Protein AF-A0A951JK56-F1 (afdb_monomer_lite)

Sequence (191 aa):
MIRKFLEDPQGWAQEALLRAQSERRRIHGIDVWLINDRQFATSDELFDRVAAALQLVTEYAPWRLNAMRRDFSRIFMQRQDGVRALFDQMRNCSLDTYFVATFAAEQVASSIVHEAVHARLRRGGRTVPRDLIAWEERLCRKAELAFGLRLPNGAAVVQRARASLTLSDRDVAPLAGDIELRVRRPRGPVG

Secondary structure (DSSP, 8-state):
-HHHHTT-HHHHHHHHHHHHH-EEEEETTEEEEE----SSS-HHHHHHHHHHHHHHHHHH-HHHHHHHHHH-SEEEEE--SS-SEEE-TT-EEEEEHHHHHHS-HHHHHHHHHHHHHHHHHTTTTPPPPGGGHHHHHHHHHHHHHHHHTTSTTTHHHHHHHHHHHTS-HHHHS--HHHHHHH---PPPPP-

pLDDT: mean 85.92, std 19.29, range [27.61, 98.75]

Radius of gyration: 17.09 Å; chains: 1; bounding box: 36×51×50 Å

Structure (mmCIF, N/CA/C/O backbone):
data_AF-A0A951JK56-F1
#
_entry.id   AF-A0A951JK56-F1
#
loop_
_atom_site.group_PDB
_atom_site.id
_atom_site.type_symbol
_atom_site.label_atom_id
_atom_site.label_alt_id
_atom_site.label_comp_id
_atom_site.label_asym_id
_atom_site.label_entity_id
_atom_site.label_seq_id
_atom_site.pdbx_PDB_ins_code
_atom_site.Cartn_x
_atom_site.Cartn_y
_atom_site.Cartn_z
_atom_site.occupancy
_atom_site.B_iso_or_equiv
_atom_site.auth_seq_id
_atom_site.auth_comp_id
_atom_site.auth_asym_id
_atom_site.auth_atom_id
_atom_site.pdbx_PDB_model_num
ATOM 1 N N . MET A 1 1 ? 8.516 -3.469 28.415 1.00 47.38 1 MET A N 1
ATOM 2 C CA . MET A 1 1 ? 8.347 -2.023 28.141 1.00 47.38 1 MET A CA 1
ATOM 3 C C . MET A 1 1 ? 9.664 -1.271 28.338 1.00 47.38 1 MET A C 1
ATOM 5 O O . MET A 1 1 ? 10.129 -0.675 27.384 1.00 47.38 1 MET A O 1
ATOM 9 N N . ILE A 1 2 ? 10.330 -1.424 29.491 1.00 41.78 2 ILE A N 1
ATOM 10 C CA . ILE A 1 2 ? 11.614 -0.767 29.826 1.00 41.78 2 ILE A CA 1
ATOM 11 C C . ILE A 1 2 ? 12.780 -1.166 28.893 1.00 41.78 2 ILE A C 1
ATOM 13 O O . ILE A 1 2 ? 13.573 -0.320 28.508 1.00 41.78 2 ILE A O 1
ATOM 17 N N . ARG A 1 3 ? 12.853 -2.429 28.445 1.00 34.19 3 ARG A N 1
ATOM 18 C CA . ARG A 1 3 ? 13.978 -2.928 27.623 1.00 34.19 3 ARG A CA 1
ATOM 19 C C . ARG A 1 3 ? 14.086 -2.294 26.222 1.00 34.19 3 ARG A C 1
ATOM 21 O O . ARG A 1 3 ? 15.190 -2.038 25.781 1.00 34.19 3 ARG A O 1
ATOM 28 N N . LYS A 1 4 ? 12.956 -1.971 25.568 1.00 41.69 4 LYS A N 1
ATOM 29 C CA . LYS A 1 4 ? 12.932 -1.303 24.245 1.00 41.69 4 LYS A CA 1
ATOM 30 C C . LYS A 1 4 ? 13.260 0.194 24.318 1.00 41.69 4 LYS A C 1
ATOM 32 O O . LYS A 1 4 ? 13.788 0.740 23.361 1.00 41.69 4 LYS A O 1
ATOM 37 N N . PHE A 1 5 ? 12.948 0.846 25.441 1.00 38.34 5 PHE A N 1
ATOM 38 C CA . PHE A 1 5 ? 13.243 2.267 25.660 1.00 38.34 5 PHE A CA 1
ATOM 39 C C . PHE A 1 5 ? 14.753 2.534 25.763 1.00 38.34 5 PHE A C 1
ATOM 41 O O . PHE A 1 5 ? 15.217 3.602 25.391 1.00 38.34 5 PHE A O 1
ATOM 48 N N . LEU A 1 6 ? 15.519 1.547 26.238 1.00 42.53 6 LEU A N 1
ATOM 49 C CA . LEU A 1 6 ? 16.974 1.641 26.378 1.00 42.53 6 LEU A CA 1
ATOM 50 C C . LEU A 1 6 ? 17.732 1.427 25.055 1.0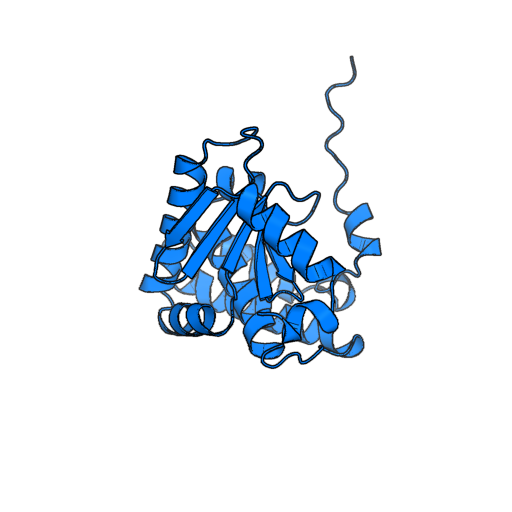0 42.53 6 LEU A C 1
ATOM 52 O O . LEU A 1 6 ? 18.910 1.755 24.986 1.00 42.53 6 LEU A O 1
ATOM 56 N N . GLU A 1 7 ? 17.075 0.883 24.026 1.00 50.59 7 GLU A N 1
ATOM 57 C CA . GLU A 1 7 ? 17.704 0.506 22.750 1.00 50.59 7 GLU A CA 1
ATOM 58 C C . GLU A 1 7 ? 17.497 1.564 21.644 1.00 50.59 7 GLU A C 1
ATOM 60 O O . GLU A 1 7 ? 18.378 1.726 20.805 1.00 50.59 7 GLU A O 1
ATOM 65 N N . ASP A 1 8 ? 16.381 2.312 21.660 1.00 52.09 8 ASP A N 1
ATOM 66 C CA . ASP A 1 8 ? 16.129 3.475 20.783 1.00 52.09 8 ASP A CA 1
ATOM 67 C C . ASP A 1 8 ? 15.077 4.434 21.403 1.00 52.09 8 ASP A C 1
ATOM 69 O O . ASP A 1 8 ? 13.867 4.286 21.181 1.00 52.09 8 ASP A O 1
ATOM 73 N N . PRO A 1 9 ? 15.508 5.428 22.202 1.00 58.97 9 PRO A N 1
ATOM 74 C CA . PRO A 1 9 ? 14.607 6.379 22.856 1.00 58.97 9 PRO A CA 1
ATOM 75 C C . PRO A 1 9 ? 13.857 7.293 21.873 1.00 58.97 9 PRO A C 1
ATOM 77 O O . PRO A 1 9 ? 12.735 7.718 22.160 1.00 58.97 9 PRO A O 1
ATOM 80 N N . GLN A 1 10 ? 14.461 7.602 20.717 1.00 61.94 10 GLN A N 1
ATOM 81 C CA . GLN A 1 10 ? 13.899 8.534 19.734 1.00 61.94 10 GLN A CA 1
ATOM 82 C C . GLN A 1 10 ? 12.765 7.881 18.939 1.00 61.94 10 GLN A C 1
ATOM 84 O O . GLN A 1 10 ? 11.687 8.470 18.820 1.00 61.94 10 GLN A O 1
ATOM 89 N N . GLY A 1 11 ? 12.950 6.636 18.492 1.00 63.28 11 GLY A N 1
ATOM 90 C CA . GLY A 1 11 ? 11.898 5.872 17.820 1.00 63.28 11 GLY A CA 1
ATOM 91 C C . GLY A 1 11 ? 10.671 5.637 18.710 1.00 63.28 11 GLY A C 1
ATOM 92 O O . GLY A 1 11 ? 9.533 5.673 18.237 1.00 63.28 11 GLY A O 1
ATOM 93 N N . TRP A 1 12 ? 10.871 5.467 20.022 1.00 64.06 12 TRP A N 1
ATOM 94 C CA . TRP A 1 12 ? 9.772 5.259 20.971 1.00 64.06 12 TRP A CA 1
ATOM 95 C C . TRP A 1 12 ? 8.925 6.519 21.195 1.00 64.06 12 TRP A C 1
ATOM 97 O O . TRP A 1 12 ? 7.695 6.442 21.217 1.00 64.06 12 TRP A O 1
ATOM 107 N N . ALA A 1 13 ? 9.570 7.681 21.332 1.00 72.88 13 ALA A N 1
ATOM 108 C CA . ALA A 1 13 ? 8.878 8.962 21.463 1.00 72.88 13 ALA A CA 1
ATOM 109 C C . ALA A 1 13 ? 8.098 9.316 20.187 1.00 72.88 13 ALA A C 1
ATOM 111 O O . ALA A 1 13 ? 6.947 9.747 20.269 1.00 72.88 13 ALA A O 1
ATOM 112 N N . GLN A 1 14 ? 8.690 9.070 19.013 1.00 74.00 14 GLN A N 1
ATOM 113 C CA . GLN A 1 14 ? 8.037 9.296 17.724 1.00 74.00 14 GLN A CA 1
ATOM 114 C C . GLN A 1 14 ? 6.799 8.408 17.549 1.00 74.00 14 GLN A C 1
ATOM 116 O O . GLN A 1 14 ? 5.728 8.900 17.204 1.00 74.00 14 GLN A O 1
ATOM 121 N N . GLU A 1 15 ? 6.903 7.117 17.854 1.00 77.50 15 GLU A N 1
ATOM 122 C CA . GLU A 1 15 ? 5.782 6.177 17.785 1.00 77.50 15 GLU A CA 1
ATOM 123 C C . GLU A 1 15 ? 4.645 6.546 18.758 1.00 77.50 15 GLU A C 1
ATOM 125 O O . GLU A 1 15 ? 3.465 6.477 18.403 1.00 77.50 15 GLU A O 1
ATOM 130 N N . ALA A 1 16 ? 4.979 6.970 19.983 1.00 81.44 16 ALA A N 1
ATOM 131 C CA . ALA A 1 16 ? 3.994 7.430 20.960 1.00 81.44 16 ALA A CA 1
ATOM 132 C C . ALA A 1 16 ? 3.269 8.701 20.490 1.00 81.44 16 ALA A C 1
ATOM 134 O O . ALA A 1 16 ? 2.048 8.796 20.630 1.00 81.44 16 ALA A O 1
ATOM 135 N N . LEU A 1 17 ? 4.004 9.641 19.890 1.00 82.44 17 LEU A N 1
ATOM 136 C CA . LEU A 1 17 ? 3.449 10.869 19.328 1.00 82.44 17 LEU A CA 1
ATOM 137 C C . LEU A 1 17 ? 2.513 10.574 18.151 1.00 82.44 17 LEU A C 1
ATOM 139 O O . LEU A 1 17 ? 1.368 11.024 18.157 1.00 82.44 17 LEU A O 1
ATOM 143 N N . LEU A 1 18 ? 2.964 9.762 17.188 1.00 83.62 18 LEU A N 1
ATOM 144 C CA . LEU A 1 18 ? 2.141 9.329 16.056 1.00 83.62 18 LEU A CA 1
ATOM 145 C C . LEU A 1 18 ? 0.863 8.655 16.547 1.00 83.62 18 LEU A C 1
ATOM 147 O O . LEU A 1 18 ? -0.230 8.962 16.075 1.00 83.62 18 LEU A O 1
ATOM 151 N N . ARG A 1 19 ? 0.973 7.777 17.549 1.00 85.25 19 ARG A N 1
ATOM 152 C CA . ARG A 1 19 ? -0.184 7.103 18.140 1.00 85.25 19 ARG A CA 1
ATOM 153 C C . ARG A 1 19 ? -1.169 8.069 18.791 1.00 85.25 19 ARG A C 1
ATOM 155 O O . ARG A 1 19 ? -2.372 7.836 18.688 1.00 85.25 19 ARG A O 1
ATOM 162 N N . ALA A 1 20 ? -0.677 9.092 19.485 1.00 87.69 20 ALA A N 1
ATOM 163 C CA . ALA A 1 20 ? -1.512 10.083 20.157 1.00 87.69 20 ALA A CA 1
ATOM 164 C C . ALA A 1 20 ? -2.262 10.980 19.162 1.00 87.69 20 ALA A C 1
ATOM 166 O O . ALA A 1 20 ? -3.402 11.351 19.421 1.00 87.69 20 ALA A O 1
ATOM 167 N N . GLN A 1 21 ? -1.642 11.290 18.022 1.00 90.19 21 GLN A N 1
ATOM 168 C CA . GLN A 1 21 ? -2.224 12.141 16.980 1.00 90.19 21 GLN A CA 1
ATOM 169 C C . GLN A 1 21 ? -3.108 11.380 15.985 1.00 90.19 21 GLN A C 1
ATOM 171 O O . GLN A 1 21 ? -3.859 12.002 15.239 1.00 90.19 21 GLN A O 1
ATOM 176 N N . SER A 1 22 ? -3.016 10.049 15.954 1.00 94.25 22 SER A N 1
ATOM 177 C CA . SER A 1 22 ? -3.719 9.245 14.957 1.00 94.25 22 SER A CA 1
ATOM 178 C C . SER A 1 22 ? -5.122 8.838 15.399 1.00 94.25 22 SER A C 1
ATOM 180 O O . SER A 1 22 ? -5.308 8.201 16.445 1.00 94.25 22 SER A O 1
ATOM 182 N N . GLU A 1 23 ? -6.088 9.051 14.510 1.00 97.31 23 GLU A N 1
ATOM 183 C CA . GLU A 1 23 ? -7.315 8.261 14.485 1.00 97.31 23 GLU A CA 1
ATOM 184 C C . GLU A 1 23 ? -6.979 6.829 14.050 1.00 97.31 23 GLU A C 1
ATOM 186 O O . GLU A 1 23 ? -6.112 6.605 13.203 1.00 97.31 23 GLU A O 1
ATOM 191 N N . ARG A 1 24 ? -7.612 5.824 14.663 1.00 97.06 24 ARG A N 1
ATOM 192 C CA . ARG A 1 24 ? -7.213 4.419 14.494 1.00 97.06 24 ARG A CA 1
ATOM 193 C C . ARG A 1 24 ? -8.424 3.516 14.333 1.00 97.06 24 ARG A C 1
ATOM 195 O O . ARG A 1 24 ? -9.350 3.572 15.137 1.00 97.06 24 ARG A O 1
ATOM 202 N N . ARG A 1 25 ? -8.377 2.634 13.335 1.00 98.19 25 ARG A N 1
ATOM 203 C CA . ARG A 1 25 ? -9.366 1.573 13.105 1.00 98.19 25 ARG A CA 1
ATOM 204 C C . ARG A 1 25 ? -8.678 0.254 12.822 1.00 98.19 25 ARG A C 1
ATOM 206 O O . ARG A 1 25 ? -7.533 0.219 12.383 1.00 98.19 25 ARG A O 1
ATOM 213 N N . ARG A 1 26 ? -9.410 -0.838 13.025 1.00 98.25 26 ARG A N 1
ATOM 214 C CA . ARG A 1 26 ? -9.000 -2.156 12.551 1.00 98.25 26 ARG A CA 1
ATOM 215 C C . ARG A 1 26 ? -9.889 -2.566 11.390 1.00 98.25 26 ARG A C 1
ATOM 217 O O . ARG A 1 26 ? -11.087 -2.748 11.571 1.00 98.25 26 ARG A O 1
ATOM 224 N N . ILE A 1 27 ? -9.298 -2.709 10.208 1.00 98.44 27 ILE A N 1
ATOM 225 C CA . ILE A 1 27 ? -10.014 -2.960 8.954 1.00 98.44 27 ILE A CA 1
ATOM 226 C C . ILE A 1 27 ? -9.468 -4.247 8.335 1.00 98.44 27 ILE A C 1
ATOM 228 O O . ILE A 1 27 ? -8.259 -4.411 8.181 1.00 98.44 27 ILE A O 1
ATOM 232 N N . HIS A 1 28 ? -10.348 -5.209 8.041 1.00 97.12 28 HIS A N 1
ATOM 233 C CA . HIS A 1 28 ? -9.972 -6.547 7.553 1.00 97.12 28 HIS A CA 1
ATOM 234 C C . HIS A 1 28 ? -8.845 -7.222 8.371 1.00 97.12 28 HIS A C 1
ATOM 236 O O . HIS A 1 28 ? -8.066 -8.021 7.848 1.00 97.12 28 HIS A O 1
ATOM 242 N N . GLY A 1 29 ? -8.761 -6.933 9.675 1.00 96.94 29 GLY A N 1
ATOM 243 C CA . GLY A 1 29 ? -7.756 -7.481 10.591 1.00 96.94 29 GLY A CA 1
ATOM 244 C C . GLY A 1 29 ? -6.406 -6.753 10.612 1.00 96.94 29 GLY A C 1
ATOM 245 O O . GLY A 1 29 ? -5.555 -7.152 11.408 1.00 96.94 29 GLY A O 1
ATOM 246 N N . ILE A 1 30 ? -6.230 -5.698 9.811 1.00 98.00 30 ILE A N 1
ATOM 247 C CA . ILE A 1 30 ? -5.040 -4.838 9.753 1.00 98.00 30 ILE A CA 1
ATOM 248 C C . ILE A 1 30 ? -5.316 -3.553 10.542 1.00 98.00 30 ILE A C 1
ATOM 250 O O . ILE A 1 30 ? -6.402 -2.980 10.433 1.00 98.00 30 ILE A O 1
ATOM 254 N N . ASP A 1 31 ? -4.351 -3.103 11.342 1.00 98.06 31 ASP A N 1
ATOM 255 C CA . ASP A 1 31 ? -4.434 -1.798 11.998 1.00 98.06 31 ASP A CA 1
ATOM 256 C C . ASP A 1 31 ? -4.240 -0.689 10.956 1.00 98.06 31 ASP A C 1
ATOM 258 O O . ASP A 1 31 ? -3.283 -0.717 10.184 1.00 98.06 31 ASP A O 1
ATOM 262 N N . VAL A 1 32 ? -5.149 0.283 10.930 1.00 98.38 32 VAL A N 1
ATOM 263 C CA . VAL A 1 32 ? -5.127 1.433 10.022 1.00 98.38 32 VAL A CA 1
ATOM 264 C C . VAL A 1 32 ? -5.122 2.700 10.862 1.00 98.38 32 VAL A C 1
ATOM 266 O O . VAL A 1 32 ? -6.012 2.919 11.685 1.00 98.38 32 VAL A O 1
ATOM 269 N N . TRP A 1 33 ? -4.076 3.498 10.703 1.00 98.00 33 TRP A N 1
ATOM 270 C CA . TRP A 1 33 ? -3.839 4.726 11.455 1.00 98.00 33 TRP A CA 1
ATOM 271 C C . TRP A 1 33 ? -3.919 5.910 10.496 1.00 98.00 33 TRP A C 1
ATOM 273 O O . TRP A 1 33 ? -3.488 5.790 9.352 1.00 98.00 33 TRP A O 1
ATOM 283 N N . LEU A 1 34 ? -4.461 7.033 10.952 1.00 97.81 34 LEU A N 1
ATOM 284 C CA . LEU A 1 34 ? -4.686 8.222 10.141 1.00 97.81 34 LEU A CA 1
ATOM 285 C C . LEU A 1 34 ? -4.319 9.486 10.917 1.00 97.81 34 LEU A C 1
ATOM 287 O O . LEU A 1 34 ? -4.894 9.742 11.973 1.00 97.81 34 LEU A O 1
ATOM 291 N N . ILE A 1 35 ? -3.445 10.305 10.337 1.00 95.94 35 ILE A N 1
ATOM 292 C CA . ILE A 1 35 ? -3.306 11.724 10.674 1.00 95.94 35 ILE A CA 1
ATOM 293 C C . ILE A 1 35 ? -3.925 12.511 9.520 1.00 95.94 35 ILE A C 1
ATOM 295 O O . ILE A 1 35 ? -3.394 12.515 8.408 1.00 95.94 35 ILE A O 1
ATOM 299 N N . ASN A 1 36 ? -5.076 13.136 9.769 1.00 93.25 36 ASN A N 1
ATOM 300 C CA . ASN A 1 36 ? -5.841 13.827 8.736 1.00 93.25 36 ASN A CA 1
ATOM 301 C C . ASN A 1 36 ? -5.764 15.348 8.910 1.00 93.25 36 ASN A C 1
ATOM 303 O O . ASN A 1 36 ? -6.253 15.883 9.903 1.00 93.25 36 ASN A O 1
ATOM 307 N N . ASP A 1 37 ? -5.218 16.043 7.913 1.00 89.88 37 ASP A N 1
ATOM 308 C CA . ASP A 1 37 ? -5.277 17.507 7.800 1.00 89.88 37 ASP A CA 1
ATOM 309 C C . ASP A 1 37 ? -6.606 18.010 7.199 1.00 89.88 37 ASP A C 1
ATOM 311 O O . ASP A 1 37 ? -6.830 19.216 7.105 1.00 89.88 37 ASP A O 1
ATOM 315 N N . ARG A 1 38 ? -7.495 17.078 6.820 1.00 87.62 38 ARG A N 1
ATOM 316 C CA . ARG A 1 38 ? -8.839 17.286 6.258 1.00 87.62 38 ARG A CA 1
ATOM 317 C C . ARG A 1 38 ? -8.856 18.100 4.965 1.00 87.62 38 ARG A C 1
ATOM 319 O O . ARG A 1 38 ? -9.888 18.662 4.612 1.00 87.62 38 ARG A O 1
ATOM 326 N N . GLN A 1 39 ? -7.745 18.132 4.230 1.00 89.44 39 GLN A N 1
ATOM 327 C CA . GLN A 1 39 ? -7.668 18.882 2.974 1.00 89.44 39 GLN A CA 1
ATOM 328 C C . GLN A 1 39 ? -8.470 18.238 1.837 1.00 89.44 39 GLN A C 1
ATOM 330 O O . GLN A 1 39 ? -8.980 18.948 0.975 1.00 89.44 39 GLN A O 1
ATOM 335 N N . PHE A 1 40 ? -8.571 16.904 1.815 1.00 91.81 40 PHE A N 1
ATOM 336 C CA . PHE A 1 40 ? -9.109 16.168 0.660 1.00 91.81 40 PHE A CA 1
ATOM 337 C C . PHE A 1 40 ? -10.360 15.343 0.956 1.00 91.81 40 PHE A C 1
ATOM 339 O O . PHE A 1 40 ? -11.144 15.097 0.045 1.00 91.81 40 PHE A O 1
ATOM 346 N N . ALA A 1 41 ? -10.521 14.882 2.196 1.00 95.19 41 ALA A N 1
ATOM 347 C CA . ALA A 1 41 ? -11.643 14.062 2.635 1.00 95.19 41 ALA A CA 1
ATOM 348 C C . ALA A 1 41 ? -11.718 14.041 4.169 1.00 95.19 41 ALA A C 1
ATOM 350 O O . ALA A 1 41 ? -10.725 14.273 4.874 1.00 95.19 41 ALA A O 1
ATOM 351 N N . THR A 1 42 ? -12.895 13.724 4.693 1.00 97.69 42 THR A N 1
ATOM 352 C CA . THR A 1 42 ? -13.094 13.424 6.112 1.00 97.69 42 THR A CA 1
ATOM 353 C C . THR A 1 42 ? -12.389 12.122 6.505 1.00 97.69 42 THR A C 1
ATOM 355 O O . THR A 1 42 ? -12.018 11.300 5.664 1.00 97.69 42 THR A O 1
ATOM 358 N N . SER A 1 43 ? -12.181 11.919 7.808 1.00 97.75 43 SER A N 1
ATOM 359 C CA . SER A 1 43 ? -11.541 10.697 8.307 1.00 97.75 43 SER A CA 1
ATOM 360 C C . SER A 1 43 ? -12.366 9.448 7.989 1.00 97.75 43 SER A C 1
ATOM 362 O O . SER A 1 43 ? -11.793 8.434 7.594 1.00 97.75 43 SER A O 1
ATOM 364 N N . ASP A 1 44 ? -13.696 9.537 8.088 1.00 98.25 44 ASP A N 1
ATOM 365 C CA . ASP A 1 44 ? -14.617 8.451 7.735 1.00 98.25 44 ASP A CA 1
ATOM 366 C C . ASP A 1 44 ? -14.468 8.045 6.269 1.00 98.25 44 ASP A C 1
ATOM 368 O O . ASP A 1 44 ? -14.201 6.879 5.986 1.00 98.25 44 ASP A O 1
ATOM 372 N N . GLU A 1 45 ? -14.509 9.011 5.350 1.00 98.25 45 GLU A N 1
ATOM 373 C CA . GLU A 1 45 ? -14.341 8.752 3.918 1.00 98.25 45 GLU A CA 1
ATOM 374 C C . GLU A 1 45 ? -12.990 8.092 3.605 1.00 98.25 45 GLU A C 1
ATOM 376 O O . GLU A 1 45 ? -12.927 7.154 2.811 1.00 98.25 45 GLU A O 1
ATOM 381 N N . LEU A 1 46 ? -11.893 8.529 4.235 1.00 98.50 46 LEU A N 1
ATOM 382 C CA . LEU A 1 46 ? -10.577 7.909 4.034 1.00 98.50 46 LEU A CA 1
ATOM 383 C C . LEU A 1 46 ? -10.537 6.461 4.539 1.00 98.50 46 LEU A C 1
ATOM 385 O O . LEU A 1 46 ? -10.007 5.581 3.852 1.00 98.50 46 LEU A O 1
ATOM 389 N N . PHE A 1 47 ? -11.109 6.195 5.716 1.00 98.69 47 PHE A N 1
ATOM 390 C CA . PHE A 1 47 ? -11.202 4.835 6.242 1.00 98.69 47 PHE A CA 1
ATOM 391 C C . PHE A 1 47 ? -12.072 3.938 5.361 1.00 98.69 47 PHE A C 1
ATOM 393 O O . PHE A 1 47 ? -11.668 2.807 5.085 1.00 98.69 47 PHE A O 1
ATOM 400 N N . ASP A 1 48 ? -13.206 4.438 4.876 1.00 98.69 48 ASP A N 1
ATOM 401 C CA . ASP A 1 48 ? -14.116 3.692 4.004 1.00 98.69 48 ASP A CA 1
ATOM 402 C C . ASP A 1 48 ? -13.460 3.363 2.661 1.00 98.69 48 ASP A C 1
ATOM 404 O O . ASP A 1 48 ? -13.593 2.250 2.149 1.00 98.69 48 ASP A O 1
ATOM 408 N N . ARG A 1 49 ? -12.655 4.279 2.114 1.00 98.62 49 ARG A N 1
ATOM 409 C CA . ARG A 1 49 ? -11.891 4.028 0.884 1.00 98.62 49 ARG A CA 1
ATOM 410 C C . ARG A 1 49 ? -10.803 2.975 1.070 1.00 98.62 49 ARG A C 1
ATOM 412 O O . ARG A 1 49 ? -10.636 2.117 0.201 1.00 98.62 49 ARG A O 1
ATOM 419 N N . VAL A 1 50 ? -10.090 2.979 2.199 1.00 98.62 50 VAL A N 1
ATOM 420 C CA . VAL A 1 50 ? -9.145 1.892 2.519 1.00 98.62 50 VAL A CA 1
ATOM 421 C C . VAL A 1 50 ? -9.876 0.576 2.769 1.00 98.62 50 VAL A C 1
ATOM 423 O O . VAL A 1 50 ? -9.389 -0.472 2.341 1.00 98.62 50 VAL A O 1
ATOM 426 N N . ALA A 1 51 ? -11.050 0.603 3.402 1.00 98.75 51 ALA A N 1
ATOM 427 C CA . ALA A 1 51 ? -11.880 -0.584 3.568 1.00 98.75 51 ALA A CA 1
ATOM 428 C C . ALA A 1 51 ? -12.306 -1.165 2.215 1.00 98.75 51 ALA A C 1
ATOM 430 O O . ALA A 1 51 ? -12.091 -2.351 1.982 1.00 98.75 51 ALA A O 1
ATOM 431 N N . ALA A 1 52 ? -12.779 -0.337 1.281 1.00 98.69 52 ALA A N 1
ATOM 432 C CA . ALA A 1 52 ? -13.110 -0.763 -0.078 1.00 98.69 52 ALA A CA 1
ATOM 433 C C . ALA A 1 52 ? -11.894 -1.359 -0.815 1.00 98.69 52 ALA A C 1
ATOM 435 O O . ALA A 1 52 ? -11.995 -2.412 -1.446 1.00 98.69 52 ALA A O 1
ATOM 436 N N . ALA A 1 53 ? -10.716 -0.743 -0.689 1.00 98.69 53 ALA A N 1
ATOM 437 C CA . ALA A 1 53 ? -9.487 -1.276 -1.273 1.00 98.69 53 ALA A CA 1
ATOM 438 C C . ALA A 1 53 ? -9.105 -2.648 -0.681 1.00 98.69 53 ALA A C 1
ATOM 440 O O . ALA A 1 53 ? -8.776 -3.582 -1.414 1.00 98.69 53 ALA A O 1
ATOM 441 N N . LEU A 1 54 ? -9.169 -2.804 0.643 1.00 98.69 54 LEU A N 1
ATOM 442 C CA . LEU A 1 54 ? -8.879 -4.074 1.313 1.00 98.69 54 LEU A CA 1
ATOM 443 C C . LEU A 1 54 ? -9.947 -5.143 1.047 1.00 98.69 54 LEU A C 1
ATOM 445 O O . LEU A 1 54 ? -9.610 -6.329 0.998 1.00 98.69 54 LEU A O 1
ATOM 449 N N . GLN A 1 55 ? -11.198 -4.751 0.809 1.00 98.69 55 GLN A N 1
ATOM 450 C CA . GLN A 1 55 ? -12.251 -5.652 0.354 1.00 98.69 55 GLN A CA 1
ATOM 451 C C . GLN A 1 55 ? -11.896 -6.252 -1.015 1.00 98.69 55 GLN A C 1
ATOM 453 O O . GLN A 1 55 ? -11.937 -7.472 -1.164 1.00 98.69 55 GLN A O 1
ATOM 458 N N . LEU A 1 56 ? -11.416 -5.444 -1.970 1.00 98.75 56 LEU A N 1
ATOM 459 C CA . LEU A 1 56 ? -10.932 -5.952 -3.264 1.00 98.75 56 LEU A CA 1
ATOM 460 C C . LEU A 1 56 ? -9.766 -6.940 -3.099 1.00 98.75 56 LEU A C 1
ATOM 462 O O . LEU A 1 56 ? -9.714 -7.970 -3.771 1.00 98.75 56 LEU A O 1
ATOM 466 N N . VAL A 1 57 ? -8.826 -6.671 -2.186 1.00 98.62 57 VAL A N 1
ATOM 467 C CA . VAL A 1 57 ? -7.737 -7.625 -1.897 1.00 98.62 57 VAL A CA 1
ATOM 468 C C . VAL A 1 57 ? -8.286 -8.914 -1.281 1.00 98.62 57 VAL A C 1
ATOM 470 O O . VAL A 1 57 ? -7.815 -9.999 -1.620 1.00 98.62 57 VAL A O 1
ATOM 473 N N . THR A 1 58 ? -9.279 -8.813 -0.396 1.00 98.31 58 THR A N 1
ATOM 474 C CA . THR A 1 58 ? -9.935 -9.968 0.233 1.00 98.31 58 THR A CA 1
ATOM 475 C C . THR A 1 58 ? -10.584 -10.872 -0.812 1.00 98.31 58 THR A C 1
ATOM 477 O O . THR A 1 58 ? -10.413 -12.087 -0.749 1.00 98.31 58 THR A O 1
ATOM 480 N N . GLU A 1 59 ? -11.278 -10.285 -1.783 1.00 98.38 59 GLU A N 1
ATOM 481 C CA . GLU A 1 59 ? -12.030 -11.008 -2.810 1.00 98.38 59 GLU A CA 1
ATOM 482 C C . GLU A 1 59 ? -11.119 -11.608 -3.892 1.00 98.38 59 GLU A C 1
ATOM 484 O O . GLU A 1 59 ? -11.206 -12.796 -4.196 1.00 98.38 59 GLU A O 1
ATOM 489 N N . TYR A 1 60 ? -10.179 -1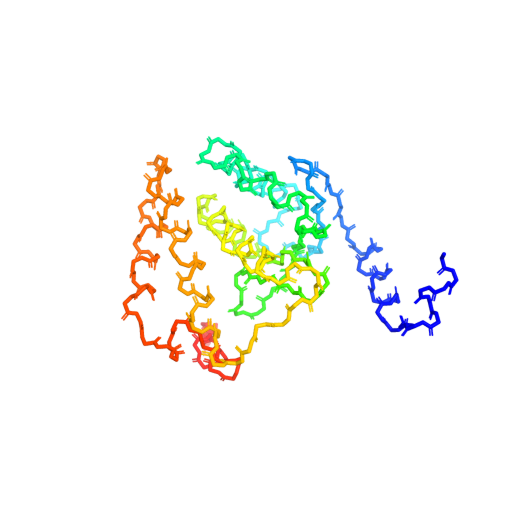0.821 -4.426 1.00 98.50 60 TYR A N 1
ATOM 490 C CA . TYR A 1 60 ? -9.405 -11.207 -5.614 1.00 98.50 60 TYR A CA 1
ATOM 491 C C . TYR A 1 60 ? -7.983 -11.704 -5.314 1.00 98.50 60 TYR A C 1
ATOM 493 O O . TYR A 1 60 ? -7.299 -12.219 -6.206 1.00 98.50 60 TYR A O 1
ATOM 501 N N . ALA A 1 61 ? -7.499 -11.562 -4.075 1.00 97.25 61 ALA A N 1
ATOM 502 C CA . ALA A 1 61 ? -6.181 -12.043 -3.652 1.00 97.25 61 ALA A CA 1
ATOM 503 C C . ALA A 1 61 ? -6.097 -12.366 -2.139 1.00 97.25 61 ALA A C 1
ATOM 505 O O . ALA A 1 61 ? -5.194 -11.868 -1.452 1.00 97.25 61 ALA A O 1
ATOM 506 N N . PRO A 1 62 ? -6.960 -13.244 -1.593 1.00 97.25 62 PRO A N 1
ATOM 507 C CA . PRO A 1 62 ? -7.066 -13.482 -0.146 1.00 97.25 62 PRO A CA 1
ATOM 508 C C . PRO A 1 62 ? -5.754 -13.943 0.512 1.00 97.25 62 PRO A C 1
ATOM 510 O O . PRO A 1 62 ? -5.457 -13.591 1.657 1.00 97.25 62 PRO A O 1
ATOM 513 N N . TRP A 1 63 ? -4.904 -14.687 -0.208 1.00 96.62 63 TRP A N 1
ATOM 514 C CA . TRP A 1 63 ? -3.589 -15.090 0.306 1.00 96.62 63 TRP A CA 1
ATOM 515 C C . TRP A 1 63 ? -2.657 -13.895 0.550 1.00 96.62 63 TRP A C 1
ATOM 517 O O . TRP A 1 63 ? -1.828 -13.943 1.463 1.00 96.62 63 TRP A O 1
ATOM 527 N N . ARG A 1 64 ? -2.794 -12.814 -0.233 1.00 95.62 64 ARG A N 1
ATOM 528 C CA . ARG A 1 64 ? -2.029 -11.575 -0.044 1.00 95.62 64 ARG A CA 1
ATOM 529 C C . ARG A 1 64 ? -2.506 -10.834 1.192 1.00 95.62 64 ARG A C 1
ATOM 531 O O . ARG A 1 64 ? -1.658 -10.410 1.964 1.00 95.62 64 ARG A O 1
ATOM 538 N N . LEU A 1 65 ? -3.814 -10.774 1.444 1.00 96.88 65 LEU A N 1
ATOM 539 C CA . LEU A 1 65 ? -4.341 -10.199 2.685 1.00 96.88 65 LEU A CA 1
ATOM 540 C C . LEU A 1 65 ? -3.799 -10.935 3.919 1.00 96.88 65 LEU A C 1
ATOM 542 O O . LEU A 1 65 ? -3.337 -10.318 4.877 1.00 96.88 65 LEU A O 1
ATOM 546 N N . ASN A 1 66 ? -3.783 -12.270 3.880 1.00 96.00 66 ASN A N 1
ATOM 547 C CA . ASN A 1 66 ? -3.208 -13.073 4.960 1.00 96.00 66 ASN A CA 1
ATOM 548 C C . ASN A 1 66 ? -1.704 -12.829 5.141 1.00 96.00 66 ASN A C 1
ATOM 550 O O . ASN A 1 66 ? -1.207 -12.873 6.265 1.00 96.00 66 ASN A O 1
ATOM 554 N N . ALA A 1 67 ? -0.970 -12.564 4.057 1.00 95.12 67 ALA A N 1
ATOM 555 C CA . ALA A 1 67 ? 0.420 -12.134 4.138 1.00 95.12 67 ALA A CA 1
ATOM 556 C C . ALA A 1 67 ? 0.553 -10.738 4.763 1.00 95.12 67 ALA A C 1
ATOM 558 O O . ALA A 1 67 ? 1.326 -10.594 5.706 1.00 95.12 67 ALA A O 1
ATOM 559 N N . MET A 1 68 ? -0.244 -9.761 4.322 1.00 96.62 68 MET A N 1
ATOM 560 C CA . MET A 1 68 ? -0.253 -8.389 4.847 1.00 96.62 68 MET A CA 1
ATOM 561 C C . MET A 1 68 ? -0.487 -8.362 6.358 1.00 96.62 68 MET A C 1
ATOM 563 O O . MET A 1 68 ? 0.280 -7.728 7.071 1.00 96.62 68 MET A O 1
ATOM 567 N N . ARG A 1 69 ? -1.458 -9.133 6.870 1.00 96.50 69 ARG A N 1
ATOM 568 C CA . ARG A 1 69 ? -1.737 -9.256 8.317 1.00 96.50 69 ARG A CA 1
ATOM 569 C C . ARG A 1 69 ? -0.529 -9.696 9.154 1.00 96.50 69 ARG A C 1
ATOM 571 O O . ARG A 1 69 ? -0.503 -9.446 10.352 1.00 96.50 69 ARG A O 1
ATOM 578 N N . ARG A 1 70 ? 0.437 -10.398 8.552 1.00 94.31 70 ARG A N 1
ATOM 579 C CA . ARG A 1 70 ? 1.667 -10.857 9.224 1.00 94.31 70 ARG A CA 1
ATOM 580 C C . ARG A 1 70 ? 2.864 -9.952 8.950 1.00 94.31 70 ARG A C 1
ATOM 582 O O . ARG A 1 70 ? 3.767 -9.858 9.781 1.00 94.31 70 ARG A O 1
ATOM 589 N N . ASP A 1 71 ? 2.914 -9.369 7.757 1.00 95.12 71 ASP A N 1
ATOM 590 C CA . ASP A 1 71 ? 4.085 -8.661 7.248 1.00 95.12 71 ASP A CA 1
ATOM 591 C C . ASP A 1 71 ? 4.023 -7.157 7.568 1.00 95.12 71 ASP A C 1
ATOM 593 O O . ASP A 1 71 ? 5.061 -6.566 7.871 1.00 95.12 71 ASP A O 1
ATOM 597 N N . PHE A 1 72 ? 2.835 -6.553 7.610 1.00 96.06 72 PHE A N 1
ATOM 598 C CA . PHE A 1 72 ? 2.643 -5.160 8.015 1.00 96.06 72 PHE A CA 1
ATOM 599 C C . PHE A 1 72 ? 2.529 -5.024 9.533 1.00 96.06 72 PHE A C 1
ATOM 601 O O . PHE A 1 72 ? 1.902 -5.848 10.195 1.00 96.06 72 PHE A O 1
ATOM 608 N N . SER A 1 73 ? 3.092 -3.942 10.068 1.00 93.88 73 SER A N 1
ATOM 609 C CA . SER A 1 73 ? 2.739 -3.441 11.400 1.00 93.88 73 SER A CA 1
ATOM 610 C C . SER A 1 73 ? 1.386 -2.727 11.367 1.00 93.88 73 SER A C 1
ATOM 612 O O . SER A 1 73 ? 0.606 -2.855 12.305 1.00 93.88 73 SER A O 1
ATOM 614 N N . ARG A 1 74 ? 1.124 -1.957 10.301 1.00 96.62 74 ARG A N 1
ATOM 615 C CA . ARG A 1 74 ? -0.117 -1.206 10.051 1.00 96.62 74 ARG A CA 1
ATOM 616 C C . ARG A 1 74 ? -0.159 -0.679 8.618 1.00 96.62 74 ARG A C 1
ATOM 618 O O . ARG A 1 74 ? 0.855 -0.684 7.919 1.00 96.62 74 ARG A O 1
ATOM 625 N N . ILE A 1 75 ? -1.312 -0.154 8.232 1.00 98.06 75 ILE A N 1
ATOM 626 C CA . ILE A 1 75 ? -1.430 0.862 7.185 1.00 98.06 75 ILE A CA 1
ATOM 627 C C . ILE A 1 75 ? -1.437 2.230 7.873 1.00 98.06 75 ILE A C 1
ATOM 629 O O . ILE A 1 75 ? -2.153 2.415 8.858 1.00 98.06 75 ILE A O 1
ATOM 633 N N . PHE A 1 76 ? -0.634 3.174 7.390 1.00 97.12 76 PHE A N 1
ATOM 634 C CA . PHE A 1 76 ? -0.537 4.513 7.965 1.00 97.12 76 PHE A CA 1
ATOM 635 C C . PHE A 1 76 ? -0.860 5.574 6.917 1.00 97.12 76 PHE A C 1
ATOM 637 O O . PHE A 1 76 ? -0.196 5.662 5.892 1.00 97.12 76 PHE A O 1
ATOM 644 N N . MET A 1 77 ? -1.900 6.361 7.157 1.00 96.62 77 MET A N 1
ATOM 645 C CA . MET A 1 77 ? -2.377 7.391 6.246 1.00 96.62 77 MET A CA 1
ATOM 646 C C . MET A 1 77 ? -1.983 8.770 6.757 1.00 96.62 77 MET A C 1
ATOM 648 O O . MET A 1 77 ? -2.329 9.140 7.879 1.00 96.62 77 MET A O 1
ATOM 652 N N . GLN A 1 78 ? -1.300 9.537 5.916 1.00 94.44 78 GLN A N 1
ATOM 653 C CA . GLN A 1 78 ? -1.035 10.960 6.131 1.00 94.44 78 GLN A CA 1
ATOM 654 C C . GLN A 1 78 ? -0.713 11.631 4.791 1.00 94.44 78 GLN A C 1
ATOM 656 O O . GLN A 1 78 ? -0.445 10.944 3.806 1.00 94.44 78 GLN A O 1
ATOM 661 N N . ARG A 1 79 ? -0.717 12.964 4.734 1.00 93.00 79 ARG A N 1
ATOM 662 C CA . ARG A 1 79 ? -0.207 13.701 3.568 1.00 93.00 79 ARG A CA 1
ATOM 663 C C . ARG A 1 79 ? 1.274 13.357 3.355 1.00 93.00 79 ARG A C 1
ATOM 665 O O . ARG A 1 79 ? 2.083 13.487 4.272 1.00 93.00 79 ARG A O 1
ATOM 672 N N . GLN A 1 80 ? 1.626 12.928 2.148 1.00 84.12 80 GLN A N 1
ATOM 673 C CA . GLN A 1 80 ? 2.992 12.678 1.700 1.00 84.12 80 GLN A CA 1
ATOM 674 C C . GLN A 1 80 ? 3.254 13.451 0.406 1.00 84.12 80 GLN A C 1
ATOM 676 O O . GLN A 1 80 ? 2.504 13.360 -0.571 1.00 84.12 80 GLN A O 1
ATOM 681 N N . ASP A 1 81 ? 4.334 14.221 0.368 1.00 77.12 81 ASP A N 1
ATOM 682 C CA . ASP A 1 81 ? 4.705 14.942 -0.844 1.00 77.12 81 ASP A CA 1
ATOM 683 C C . ASP A 1 81 ? 5.354 13.985 -1.846 1.00 77.12 81 ASP A C 1
ATOM 685 O O . ASP A 1 81 ? 6.381 13.366 -1.584 1.00 77.12 81 ASP A O 1
ATOM 689 N N . GLY A 1 82 ? 4.725 13.841 -3.014 1.00 73.25 82 GLY A N 1
ATOM 690 C CA . GLY A 1 82 ? 5.311 13.139 -4.154 1.00 73.25 82 GLY A CA 1
ATOM 691 C C . GLY A 1 82 ? 5.300 11.609 -4.119 1.00 73.25 82 GLY A C 1
ATOM 692 O O . GLY A 1 82 ? 5.685 10.985 -5.108 1.00 73.25 82 GLY A O 1
ATOM 693 N N . VAL A 1 83 ? 4.815 10.992 -3.042 1.00 80.81 83 VAL A N 1
ATOM 694 C CA . VAL A 1 83 ? 4.754 9.533 -2.877 1.00 80.81 83 VAL A CA 1
ATOM 695 C C . VAL A 1 83 ? 3.303 9.110 -2.672 1.00 80.81 83 VAL A C 1
ATOM 697 O O . VAL A 1 83 ? 2.586 9.730 -1.901 1.00 80.81 83 VAL A O 1
ATOM 700 N N . ARG A 1 84 ? 2.845 8.075 -3.389 1.00 88.31 84 ARG A N 1
ATOM 701 C CA . ARG A 1 84 ? 1.472 7.543 -3.245 1.00 88.31 84 ARG A CA 1
ATOM 702 C C . ARG A 1 84 ? 1.365 6.515 -2.125 1.00 88.31 84 ARG A C 1
ATOM 704 O O . ARG A 1 84 ? 0.369 6.483 -1.407 1.00 88.31 84 ARG A O 1
ATOM 711 N N . ALA A 1 85 ? 2.363 5.642 -2.052 1.00 88.44 85 ALA A N 1
ATOM 712 C CA . ALA A 1 85 ? 2.481 4.590 -1.063 1.00 88.44 85 ALA A CA 1
ATOM 713 C C . ALA A 1 85 ? 3.959 4.250 -0.841 1.00 88.44 85 ALA A C 1
ATOM 715 O O . ALA A 1 85 ? 4.773 4.467 -1.741 1.00 88.44 85 ALA A O 1
ATOM 716 N N . LEU A 1 86 ? 4.287 3.756 0.353 1.00 91.62 86 LEU A N 1
ATOM 717 C CA . LEU A 1 86 ? 5.637 3.325 0.714 1.00 91.62 86 LEU A CA 1
ATOM 718 C C . LEU A 1 86 ? 5.603 2.318 1.863 1.00 91.62 86 LEU A C 1
ATOM 720 O O . LEU A 1 86 ? 4.991 2.577 2.899 1.00 91.62 86 LEU A O 1
ATOM 724 N N . PHE A 1 87 ? 6.342 1.223 1.734 1.00 88.88 87 PHE A N 1
ATOM 725 C CA . PHE A 1 87 ? 6.668 0.341 2.843 1.00 88.88 87 PHE A CA 1
ATOM 726 C C . PHE A 1 87 ? 7.963 0.773 3.545 1.00 88.88 87 PHE A C 1
ATOM 728 O O . PHE A 1 87 ? 9.053 0.705 2.968 1.00 88.88 87 PHE A O 1
ATOM 735 N N . ASP A 1 88 ? 7.851 1.199 4.805 1.00 86.44 88 ASP A N 1
ATOM 736 C CA . ASP A 1 88 ? 8.969 1.759 5.574 1.00 86.44 88 ASP A CA 1
ATOM 737 C C . ASP A 1 88 ? 9.668 0.748 6.512 1.00 86.44 88 ASP A C 1
ATOM 739 O O . ASP A 1 88 ? 9.297 -0.423 6.631 1.00 86.44 88 ASP A O 1
ATOM 743 N N . GLN A 1 89 ? 10.714 1.216 7.201 1.00 81.50 89 GLN A N 1
ATOM 744 C CA . GLN A 1 89 ? 11.505 0.429 8.159 1.00 81.50 89 GLN A CA 1
ATOM 745 C C . GLN A 1 89 ? 10.704 0.015 9.409 1.00 81.50 89 GLN A C 1
ATOM 747 O O . GLN A 1 89 ? 10.984 -1.022 10.010 1.00 81.50 89 GLN A O 1
ATOM 752 N N . MET A 1 90 ? 9.673 0.782 9.780 1.00 84.69 90 MET A N 1
ATOM 753 C CA . MET A 1 90 ? 8.744 0.454 10.871 1.00 84.69 90 MET A CA 1
ATOM 754 C C . MET A 1 90 ? 7.686 -0.576 10.441 1.00 84.69 90 MET A C 1
ATOM 756 O O . MET A 1 90 ? 6.847 -1.007 11.241 1.00 84.69 90 MET A O 1
ATOM 760 N N . ARG A 1 91 ? 7.776 -1.031 9.185 1.00 90.56 91 ARG A N 1
ATOM 761 C CA . ARG A 1 91 ? 6.867 -1.960 8.522 1.00 90.56 91 ARG A CA 1
ATOM 762 C C . ARG A 1 91 ? 5.463 -1.384 8.361 1.00 90.56 91 ARG A C 1
ATOM 764 O O . ARG A 1 91 ? 4.482 -2.137 8.378 1.00 90.56 91 ARG A O 1
ATOM 771 N N . ASN A 1 92 ? 5.353 -0.068 8.220 1.00 92.88 92 ASN A N 1
ATOM 772 C CA . ASN A 1 92 ? 4.103 0.570 7.842 1.00 92.88 92 ASN A CA 1
ATOM 773 C C . ASN A 1 92 ? 3.950 0.492 6.326 1.00 92.88 92 ASN A C 1
ATOM 775 O O . ASN A 1 92 ? 4.883 0.802 5.591 1.00 92.88 92 ASN A O 1
ATOM 779 N N . CYS A 1 93 ? 2.758 0.135 5.860 1.00 96.50 93 CYS A N 1
ATOM 780 C CA . CYS A 1 93 ? 2.316 0.504 4.521 1.00 96.50 93 CYS A CA 1
ATOM 781 C C . CYS A 1 93 ? 1.774 1.934 4.606 1.00 96.50 93 CYS A C 1
ATOM 783 O O . CYS A 1 93 ? 0.633 2.152 5.015 1.00 96.50 93 CYS A O 1
ATOM 785 N N . SER A 1 94 ? 2.624 2.909 4.309 1.00 95.19 94 SER A N 1
ATOM 786 C CA . SER A 1 94 ? 2.239 4.315 4.282 1.00 95.19 94 SER A CA 1
ATOM 787 C C . SER A 1 94 ? 1.436 4.603 3.022 1.00 95.19 94 SER A C 1
ATOM 789 O O . SER A 1 94 ? 1.827 4.154 1.947 1.00 95.19 94 SER A O 1
ATOM 791 N N . LEU A 1 95 ? 0.330 5.331 3.150 1.00 96.19 95 LEU A N 1
ATOM 792 C CA . LEU A 1 95 ? -0.521 5.766 2.048 1.00 96.19 95 LEU A CA 1
ATOM 793 C C . LEU A 1 95 ? -0.747 7.270 2.137 1.00 96.19 95 LEU A C 1
ATOM 795 O O . LEU A 1 95 ? -1.043 7.814 3.201 1.00 96.19 95 LEU A O 1
ATOM 799 N N . ASP A 1 96 ? -0.670 7.923 0.990 1.00 95.38 96 ASP A N 1
ATOM 800 C CA . ASP A 1 96 ? -0.937 9.343 0.880 1.00 95.38 96 ASP A CA 1
ATOM 801 C C . ASP A 1 96 ? -2.443 9.665 0.913 1.00 95.38 96 ASP A C 1
ATOM 803 O O . ASP A 1 96 ? -3.227 9.056 0.184 1.00 95.38 96 ASP A O 1
ATOM 807 N N . THR A 1 97 ? -2.871 10.646 1.716 1.00 96.00 97 THR A N 1
ATOM 808 C CA . THR A 1 97 ? -4.307 10.964 1.884 1.00 96.00 97 THR A CA 1
ATOM 809 C C . THR A 1 97 ? -4.968 11.504 0.614 1.00 96.00 97 THR A C 1
ATOM 811 O O . THR A 1 97 ? -6.091 11.105 0.313 1.00 96.00 97 THR A O 1
ATOM 814 N N . TYR A 1 98 ? -4.288 12.340 -0.183 1.00 95.0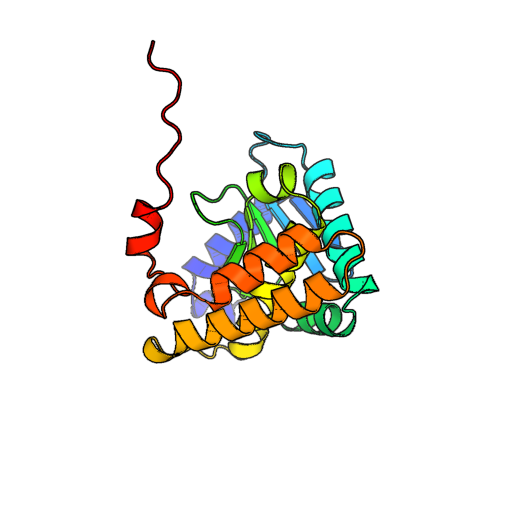0 98 TYR A N 1
ATOM 815 C CA . TYR A 1 98 ? -4.787 12.764 -1.506 1.00 95.00 98 TYR A CA 1
ATOM 816 C C . TYR A 1 98 ? -4.932 11.569 -2.436 1.00 95.00 98 TYR A C 1
ATOM 818 O O . TYR A 1 98 ? -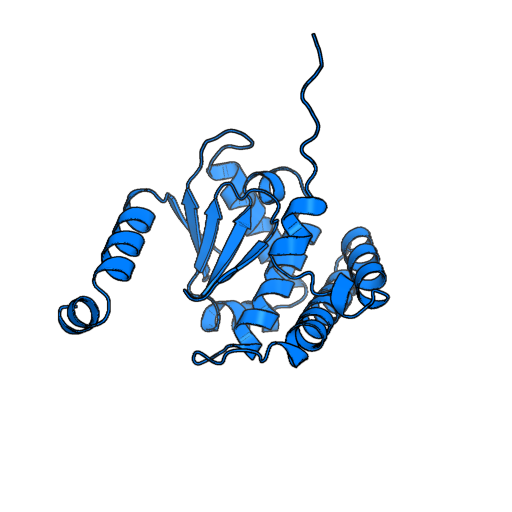5.960 11.430 -3.098 1.00 95.00 98 TYR A O 1
ATOM 826 N N . PHE A 1 99 ? -3.927 10.688 -2.478 1.00 95.62 99 PHE A N 1
ATOM 827 C CA . PHE A 1 99 ? -3.995 9.472 -3.279 1.00 95.62 99 PHE A CA 1
ATOM 828 C C . PHE A 1 99 ? -5.198 8.607 -2.884 1.00 95.62 99 PHE A C 1
ATOM 830 O O . PHE A 1 99 ? -5.983 8.232 -3.755 1.00 95.62 99 PHE A O 1
ATOM 837 N N . VAL A 1 100 ? -5.386 8.344 -1.586 1.00 97.44 100 VAL A N 1
ATOM 838 C CA . VAL A 1 100 ? -6.534 7.574 -1.089 1.00 97.44 100 VAL A CA 1
ATOM 839 C C . VAL A 1 100 ? -7.843 8.265 -1.458 1.00 97.44 100 VAL A C 1
ATOM 841 O O . VAL A 1 100 ? -8.732 7.587 -1.958 1.00 97.44 100 VAL A O 1
ATOM 844 N N . ALA A 1 101 ? -7.961 9.583 -1.276 1.00 97.00 101 ALA A N 1
ATOM 845 C CA . ALA A 1 101 ? -9.187 10.337 -1.541 1.00 97.00 101 ALA A CA 1
ATOM 846 C C . ALA A 1 101 ? -9.570 10.396 -3.032 1.00 97.00 101 ALA A C 1
ATOM 848 O O . ALA A 1 101 ? -10.751 10.328 -3.364 1.00 97.00 101 ALA A O 1
ATOM 849 N N . THR A 1 102 ? -8.593 10.508 -3.936 1.00 95.88 102 THR A N 1
ATOM 850 C CA . THR A 1 102 ? -8.852 10.860 -5.346 1.00 95.88 102 THR A CA 1
ATOM 851 C C . THR A 1 102 ? -8.796 9.687 -6.322 1.00 95.88 102 THR A C 1
ATOM 853 O O . THR A 1 102 ? -9.452 9.737 -7.362 1.00 95.88 102 THR A O 1
ATOM 856 N N . PHE A 1 103 ? -8.054 8.618 -6.018 1.00 96.38 103 PHE A N 1
ATOM 857 C CA . PHE A 1 103 ? -7.870 7.492 -6.942 1.00 96.38 103 PHE A CA 1
ATOM 858 C C . PHE A 1 103 ? -8.857 6.357 -6.680 1.00 96.38 103 PHE A C 1
ATOM 860 O O . PHE A 1 103 ? -9.306 6.155 -5.552 1.00 96.38 103 PHE A O 1
ATOM 867 N N . ALA A 1 104 ? -9.171 5.585 -7.722 1.00 97.69 104 ALA A N 1
ATOM 868 C CA . ALA A 1 104 ? -10.078 4.444 -7.626 1.00 97.69 104 ALA A CA 1
ATOM 869 C C . ALA A 1 104 ? -9.580 3.388 -6.619 1.00 97.69 104 ALA A C 1
ATOM 871 O O . ALA A 1 104 ? -8.370 3.200 -6.442 1.00 97.69 104 ALA A O 1
ATOM 872 N N . ALA A 1 105 ? -10.512 2.667 -5.987 1.00 98.25 105 ALA A N 1
ATOM 873 C CA . ALA A 1 105 ? -10.202 1.670 -4.962 1.00 98.25 105 ALA A CA 1
ATOM 874 C C . ALA A 1 105 ? -9.267 0.568 -5.488 1.00 98.25 105 ALA A C 1
ATOM 876 O O . ALA A 1 105 ? -8.386 0.114 -4.764 1.00 98.25 105 ALA A O 1
ATOM 877 N N . GLU A 1 106 ? -9.380 0.200 -6.765 1.00 98.50 106 GLU A N 1
ATOM 878 C CA . GLU A 1 106 ? -8.509 -0.752 -7.459 1.00 98.50 106 GLU A CA 1
ATOM 879 C C . GLU A 1 106 ? -7.052 -0.280 -7.484 1.00 98.50 106 GLU A C 1
ATOM 881 O O . GLU A 1 106 ? -6.124 -1.073 -7.301 1.00 98.50 106 GLU A O 1
ATOM 886 N N . GLN A 1 107 ? -6.831 1.019 -7.693 1.00 98.31 107 GLN A N 1
ATOM 887 C CA . GLN A 1 107 ? -5.492 1.601 -7.718 1.00 98.31 107 GLN A CA 1
ATOM 888 C C . GLN A 1 107 ? -4.902 1.674 -6.311 1.00 98.31 107 GLN A C 1
ATOM 890 O O . GLN A 1 107 ? -3.734 1.328 -6.135 1.00 98.31 107 GLN A O 1
ATOM 895 N N . VAL A 1 108 ? -5.705 2.055 -5.311 1.00 98.44 108 VAL A N 1
ATOM 896 C CA . VAL A 1 108 ? -5.295 2.033 -3.897 1.00 98.44 108 VAL A CA 1
ATOM 897 C C . VAL A 1 108 ? -4.954 0.603 -3.467 1.00 98.44 108 VAL A C 1
ATOM 899 O O . VAL A 1 108 ? -3.861 0.359 -2.956 1.00 98.44 108 VAL A O 1
ATOM 902 N N . ALA A 1 109 ? -5.822 -0.366 -3.766 1.00 98.69 109 ALA A N 1
ATOM 903 C CA . ALA A 1 109 ? -5.605 -1.784 -3.490 1.00 98.69 109 ALA A CA 1
ATOM 904 C C . ALA A 1 109 ? -4.338 -2.314 -4.174 1.00 98.69 109 ALA A C 1
ATOM 906 O O . ALA A 1 109 ? -3.548 -3.029 -3.557 1.00 98.69 109 ALA A O 1
ATOM 907 N N . SER A 1 110 ? -4.100 -1.929 -5.431 1.00 98.50 110 SER A N 1
ATOM 908 C CA . SER A 1 110 ? -2.881 -2.296 -6.149 1.00 98.50 110 SER A CA 1
ATOM 909 C C . SER A 1 110 ? -1.621 -1.744 -5.483 1.00 98.50 110 SER A C 1
ATOM 911 O O . SER A 1 110 ? -0.630 -2.467 -5.440 1.00 98.50 110 SER A O 1
ATOM 913 N N . SER A 1 111 ? -1.634 -0.509 -4.974 1.00 98.06 111 SER A N 1
ATOM 914 C CA . SER A 1 111 ? -0.495 0.046 -4.229 1.00 98.06 111 SER A CA 1
ATOM 915 C C . SER A 1 111 ? -0.285 -0.691 -2.901 1.00 98.06 111 SER A C 1
ATOM 917 O O . SER A 1 111 ? 0.841 -1.022 -2.557 1.00 98.06 111 SER A O 1
ATOM 919 N N . ILE A 1 112 ? -1.349 -1.074 -2.189 1.00 98.50 112 ILE A N 1
ATOM 920 C CA . ILE A 1 112 ? -1.217 -1.911 -0.982 1.00 98.50 112 ILE A CA 1
ATOM 921 C C . ILE A 1 112 ? -0.601 -3.282 -1.331 1.00 98.50 112 ILE A C 1
ATOM 923 O O . ILE A 1 112 ? 0.262 -3.792 -0.615 1.00 98.50 112 ILE A O 1
ATOM 927 N N . VAL A 1 113 ? -1.004 -3.889 -2.455 1.00 98.50 113 VAL A N 1
ATOM 928 C CA . VAL A 1 113 ? -0.417 -5.142 -2.967 1.00 98.50 113 VAL A CA 1
ATOM 929 C C . VAL A 1 113 ? 1.059 -4.978 -3.335 1.00 98.50 113 VAL A C 1
ATOM 931 O O . VAL A 1 113 ? 1.832 -5.909 -3.095 1.00 98.50 113 VAL A O 1
ATOM 934 N N . HIS A 1 114 ? 1.439 -3.829 -3.892 1.00 97.75 114 HIS A N 1
ATOM 935 C CA . HIS A 1 114 ? 2.824 -3.465 -4.179 1.00 97.75 114 HIS A CA 1
ATOM 936 C C . HIS A 1 114 ? 3.651 -3.446 -2.888 1.00 97.75 114 HIS A C 1
ATOM 938 O O . HIS A 1 114 ? 4.592 -4.228 -2.748 1.00 97.75 114 HIS A O 1
ATOM 944 N N . GLU A 1 115 ? 3.220 -2.674 -1.889 1.00 97.12 115 GLU A N 1
ATOM 945 C CA . GLU A 1 115 ? 3.913 -2.578 -0.599 1.00 97.12 115 GLU A CA 1
ATOM 946 C C . GLU A 1 115 ? 3.986 -3.919 0.146 1.00 97.12 115 GLU A C 1
ATOM 948 O O . GLU A 1 115 ? 4.957 -4.215 0.845 1.00 97.12 115 GLU A O 1
ATOM 953 N N . ALA A 1 116 ? 2.997 -4.798 -0.038 1.00 96.88 116 ALA A N 1
ATOM 954 C CA . ALA A 1 116 ? 3.023 -6.137 0.543 1.00 96.88 116 ALA A CA 1
ATOM 955 C C . ALA A 1 116 ? 4.157 -7.016 -0.010 1.00 96.88 116 ALA A C 1
ATOM 957 O O . ALA A 1 116 ? 4.631 -7.914 0.691 1.00 96.88 116 ALA A O 1
ATOM 958 N N . VAL A 1 117 ? 4.608 -6.781 -1.247 1.00 96.12 117 VAL A N 1
ATOM 959 C CA . VAL A 1 117 ? 5.766 -7.491 -1.810 1.00 96.12 117 VAL A CA 1
ATOM 960 C C . VAL A 1 117 ? 7.055 -7.014 -1.147 1.00 96.12 117 VAL A C 1
ATOM 962 O O . VAL A 1 117 ? 7.822 -7.867 -0.692 1.00 96.12 117 VAL A O 1
ATOM 965 N N . HIS A 1 118 ? 7.242 -5.700 -0.979 1.00 94.12 118 HIS A N 1
ATOM 966 C CA . HIS A 1 118 ? 8.355 -5.152 -0.193 1.00 94.12 118 HIS A CA 1
ATOM 967 C C . HIS A 1 118 ? 8.386 -5.749 1.213 1.00 94.12 118 HIS A C 1
ATOM 969 O O . HIS A 1 118 ? 9.401 -6.295 1.648 1.00 94.12 118 HIS A O 1
ATOM 975 N N . ALA A 1 119 ? 7.245 -5.745 1.904 1.00 94.12 119 ALA A N 1
ATOM 976 C CA . ALA A 1 119 ? 7.136 -6.293 3.251 1.00 94.12 119 ALA A CA 1
ATOM 977 C C . ALA A 1 119 ? 7.494 -7.781 3.327 1.00 94.12 119 ALA A C 1
ATOM 979 O O . ALA A 1 119 ? 8.153 -8.233 4.267 1.00 94.12 119 ALA A O 1
ATOM 980 N N . ARG A 1 120 ? 7.093 -8.555 2.315 1.00 93.94 120 ARG A N 1
ATOM 981 C CA . ARG A 1 120 ? 7.395 -9.984 2.233 1.00 93.94 120 ARG A CA 1
ATOM 982 C C . ARG A 1 120 ? 8.885 -10.242 2.010 1.00 93.94 120 ARG A C 1
ATOM 984 O O . ARG A 1 120 ? 9.419 -11.150 2.651 1.00 93.94 120 ARG A O 1
ATOM 991 N N . LEU A 1 121 ? 9.534 -9.478 1.130 1.00 91.56 121 LEU A N 1
ATOM 992 C CA . LEU A 1 121 ? 10.962 -9.613 0.815 1.00 91.56 121 LEU A CA 1
ATOM 993 C C . LEU A 1 121 ? 11.849 -9.154 1.980 1.00 91.56 121 LEU A C 1
ATOM 995 O O . LEU A 1 121 ? 12.835 -9.815 2.304 1.00 91.56 121 LEU A O 1
ATOM 999 N N . ARG A 1 122 ? 11.438 -8.089 2.674 1.00 89.12 122 ARG A N 1
ATOM 1000 C CA . ARG A 1 122 ? 12.158 -7.481 3.805 1.00 89.12 122 ARG A CA 1
ATOM 1001 C C . ARG A 1 122 ? 11.816 -8.107 5.162 1.00 89.12 122 ARG A C 1
ATOM 1003 O O . ARG A 1 122 ? 12.249 -7.634 6.216 1.00 89.12 122 ARG A O 1
ATOM 1010 N N . ARG A 1 123 ? 11.037 -9.197 5.171 1.00 84.69 123 ARG A N 1
ATOM 1011 C CA . ARG A 1 123 ? 10.605 -9.881 6.400 1.00 84.69 123 ARG A CA 1
ATOM 1012 C C . ARG A 1 123 ? 11.814 -10.285 7.251 1.00 84.69 123 ARG A C 1
ATOM 1014 O O . ARG A 1 123 ? 12.755 -10.902 6.758 1.00 84.69 123 ARG A O 1
ATOM 1021 N N . GLY A 1 124 ? 11.745 -9.983 8.547 1.00 76.19 124 GLY A N 1
ATOM 1022 C CA . GLY A 1 124 ? 12.835 -10.247 9.491 1.00 76.19 124 GLY A CA 1
ATOM 1023 C C . GLY A 1 124 ? 13.951 -9.197 9.471 1.00 76.19 124 GLY A C 1
ATOM 1024 O O . GLY A 1 124 ? 15.054 -9.512 9.894 1.00 76.19 124 GLY A O 1
ATOM 1025 N N . GLY A 1 125 ? 13.681 -7.985 8.971 1.00 71.50 125 GLY A N 1
ATOM 1026 C CA . GLY A 1 125 ? 14.652 -6.883 8.960 1.00 71.50 125 GLY A CA 1
ATOM 1027 C C . GLY A 1 125 ? 15.688 -6.987 7.842 1.00 71.50 125 GLY A C 1
ATOM 1028 O O . GLY A 1 125 ? 16.755 -6.390 7.930 1.00 71.50 125 GLY A O 1
ATOM 1029 N N . ARG A 1 126 ? 15.397 -7.767 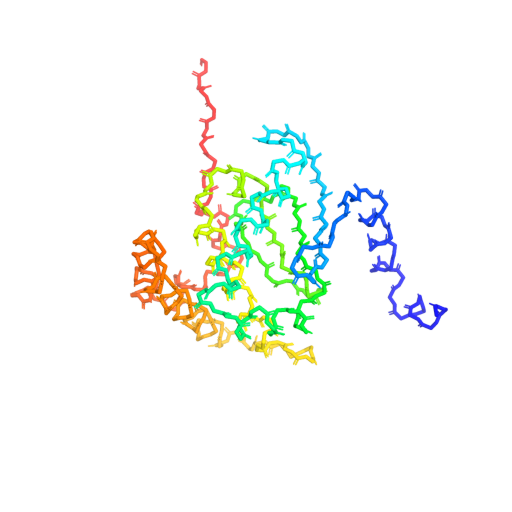6.794 1.00 78.38 126 ARG A N 1
ATOM 1030 C CA . ARG A 1 126 ? 16.301 -7.911 5.651 1.00 78.38 126 ARG A CA 1
ATOM 1031 C C . ARG A 1 126 ? 16.271 -6.637 4.822 1.00 78.38 126 ARG A C 1
ATOM 1033 O O . ARG A 1 126 ? 15.201 -6.180 4.423 1.00 78.38 126 ARG A O 1
ATOM 1040 N N . THR A 1 127 ? 17.444 -6.099 4.532 1.00 79.62 127 THR A N 1
ATOM 1041 C CA . THR A 1 127 ? 17.610 -5.016 3.568 1.00 79.62 127 THR A CA 1
ATOM 1042 C C . THR A 1 127 ? 17.799 -5.605 2.176 1.00 79.62 127 THR A C 1
ATOM 1044 O O . THR A 1 127 ? 18.440 -6.643 2.009 1.00 79.62 127 THR A O 1
ATOM 1047 N N . VAL A 1 128 ? 17.213 -4.957 1.171 1.00 79.56 128 VAL A N 1
ATOM 1048 C CA . VAL A 1 128 ? 17.479 -5.292 -0.229 1.00 79.56 128 VAL A CA 1
ATOM 1049 C C . VAL A 1 128 ? 18.727 -4.514 -0.659 1.00 79.56 128 VAL A C 1
ATOM 1051 O O . VAL A 1 128 ? 18.750 -3.290 -0.502 1.00 79.56 128 VAL A O 1
ATOM 1054 N N . PRO A 1 129 ? 19.784 -5.195 -1.141 1.00 84.81 129 PRO A N 1
ATOM 1055 C CA . PRO A 1 129 ? 20.963 -4.545 -1.702 1.00 84.81 129 PRO A CA 1
ATOM 1056 C C . PRO A 1 129 ? 20.603 -3.536 -2.799 1.00 84.81 129 PRO A C 1
ATOM 1058 O O . PRO A 1 129 ? 19.627 -3.721 -3.527 1.00 84.81 129 PRO A O 1
ATOM 1061 N N . ARG A 1 130 ? 21.388 -2.459 -2.928 1.00 82.56 130 ARG A N 1
ATOM 1062 C CA . ARG A 1 130 ? 21.097 -1.362 -3.873 1.00 82.56 130 ARG A CA 1
ATOM 1063 C C . ARG A 1 130 ? 21.003 -1.826 -5.329 1.00 82.56 130 ARG A C 1
ATOM 1065 O O . ARG A 1 130 ? 20.163 -1.332 -6.071 1.00 82.56 130 ARG A 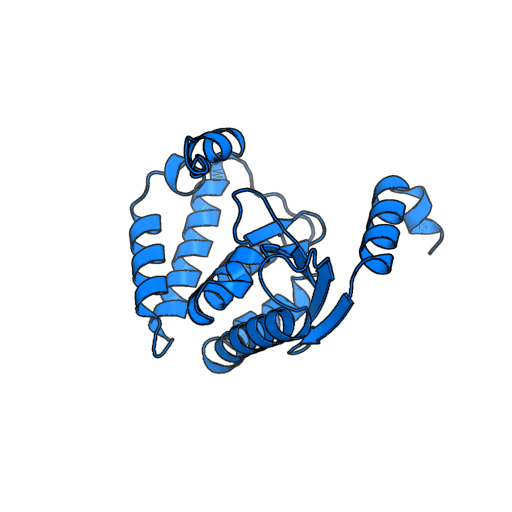O 1
ATOM 1072 N N . ASP A 1 131 ? 21.828 -2.788 -5.710 1.00 85.88 131 ASP A N 1
ATOM 1073 C CA . ASP A 1 131 ? 21.853 -3.440 -7.021 1.00 85.88 131 ASP A CA 1
ATOM 1074 C C . ASP A 1 131 ? 20.621 -4.323 -7.294 1.00 85.88 131 ASP A C 1
ATOM 1076 O O . ASP A 1 131 ? 20.349 -4.657 -8.444 1.00 85.88 131 ASP A O 1
ATOM 1080 N N . LEU A 1 132 ? 19.827 -4.648 -6.267 1.00 89.75 132 LEU A N 1
ATOM 1081 C CA . LEU A 1 132 ? 18.615 -5.465 -6.378 1.00 89.75 132 LEU A CA 1
ATOM 1082 C C . LEU A 1 132 ? 17.307 -4.669 -6.250 1.00 89.75 132 LEU A C 1
ATOM 1084 O O . LEU A 1 132 ? 16.233 -5.266 -6.335 1.00 89.75 132 LEU A O 1
ATOM 1088 N N . ILE A 1 133 ? 17.354 -3.339 -6.096 1.00 90.06 133 ILE A N 1
ATOM 1089 C CA . ILE A 1 133 ? 16.136 -2.518 -5.957 1.00 90.06 133 ILE A CA 1
ATOM 1090 C C . ILE A 1 133 ? 15.279 -2.604 -7.228 1.00 90.06 133 ILE A C 1
ATOM 1092 O O . ILE A 1 133 ? 14.075 -2.829 -7.141 1.00 90.06 133 ILE A O 1
ATOM 1096 N N . ALA A 1 134 ? 15.881 -2.516 -8.419 1.00 93.12 134 ALA A N 1
ATOM 1097 C CA . ALA A 1 134 ? 15.136 -2.645 -9.675 1.00 93.12 134 ALA A CA 1
ATOM 1098 C C . ALA A 1 134 ? 14.474 -4.025 -9.822 1.00 93.12 134 ALA A C 1
ATOM 1100 O O . ALA A 1 134 ? 13.347 -4.141 -10.308 1.00 93.12 134 ALA A O 1
ATOM 1101 N N . TRP A 1 135 ? 15.147 -5.081 -9.363 1.00 94.81 135 TRP A N 1
ATOM 1102 C CA . TRP A 1 135 ? 14.577 -6.425 -9.327 1.00 94.81 135 TRP A CA 1
ATOM 1103 C C . TRP A 1 135 ? 13.386 -6.514 -8.361 1.00 94.81 135 TRP A C 1
ATOM 1105 O O . TRP A 1 135 ? 12.341 -7.055 -8.735 1.00 94.81 135 TRP A O 1
ATOM 1115 N N . GLU A 1 136 ? 13.519 -5.950 -7.157 1.00 94.25 136 GLU A N 1
ATOM 1116 C CA . GLU A 1 136 ? 12.451 -5.876 -6.156 1.00 94.25 136 GLU A CA 1
ATOM 1117 C C . GLU A 1 136 ? 11.230 -5.131 -6.718 1.00 94.25 136 GLU A C 1
ATOM 1119 O O . GLU A 1 136 ? 10.130 -5.687 -6.744 1.00 94.25 136 GLU A O 1
ATOM 1124 N N . GLU A 1 137 ? 11.426 -3.937 -7.279 1.00 95.06 137 GLU A N 1
ATOM 1125 C CA . GLU A 1 137 ? 10.364 -3.151 -7.914 1.00 95.06 137 GLU A CA 1
ATOM 1126 C C . GLU A 1 137 ? 9.665 -3.925 -9.034 1.00 95.06 137 GLU A C 1
ATOM 1128 O O . GLU A 1 137 ? 8.436 -3.939 -9.125 1.00 95.06 137 GLU A O 1
ATOM 1133 N N . ARG A 1 138 ? 10.410 -4.652 -9.877 1.00 96.88 138 ARG A N 1
ATOM 1134 C CA . ARG A 1 138 ? 9.811 -5.487 -10.932 1.00 96.88 138 ARG A CA 1
ATOM 1135 C C . ARG A 1 138 ? 8.962 -6.620 -10.358 1.00 96.88 138 ARG A C 1
ATOM 1137 O O . ARG A 1 138 ? 7.947 -6.968 -10.966 1.00 96.88 138 ARG A O 1
ATOM 1144 N N . LEU A 1 139 ? 9.322 -7.198 -9.211 1.00 97.31 139 LEU A N 1
ATOM 1145 C CA . LEU A 1 139 ? 8.454 -8.157 -8.520 1.00 97.31 139 LEU A CA 1
ATOM 1146 C C . LEU A 1 139 ? 7.178 -7.487 -8.007 1.00 97.31 139 LEU A C 1
ATOM 1148 O O . LEU A 1 139 ? 6.092 -8.053 -8.177 1.00 97.31 139 LEU A O 1
ATOM 1152 N N . CYS A 1 140 ? 7.284 -6.280 -7.451 1.00 96.88 140 CYS A N 1
ATOM 1153 C CA . CYS A 1 140 ? 6.129 -5.491 -7.035 1.00 96.88 140 CYS A CA 1
ATOM 1154 C C . CYS A 1 140 ? 5.208 -5.189 -8.233 1.00 96.88 140 CYS A C 1
ATOM 1156 O O . CYS A 1 140 ? 4.017 -5.493 -8.181 1.00 96.88 140 CYS A O 1
ATOM 1158 N N . ARG A 1 141 ? 5.744 -4.726 -9.374 1.00 97.75 141 ARG A N 1
ATOM 1159 C CA . ARG A 1 141 ? 4.963 -4.480 -10.608 1.00 97.75 141 ARG A CA 1
ATOM 1160 C C . ARG A 1 141 ? 4.339 -5.748 -11.191 1.00 97.75 141 ARG A C 1
ATOM 1162 O O . ARG A 1 141 ? 3.196 -5.717 -11.640 1.00 97.75 141 ARG A O 1
ATOM 1169 N N . LYS A 1 142 ? 5.029 -6.894 -11.148 1.00 98.62 142 LYS A N 1
ATOM 1170 C CA . LYS A 1 142 ? 4.440 -8.192 -11.537 1.00 98.62 142 LYS A CA 1
ATOM 1171 C C . LYS A 1 142 ? 3.270 -8.576 -10.629 1.00 98.62 142 LYS A C 1
ATOM 1173 O O . LYS A 1 142 ? 2.273 -9.111 -11.112 1.00 98.62 142 LYS A O 1
ATOM 1178 N N . ALA A 1 143 ? 3.367 -8.298 -9.329 1.00 98.25 143 ALA A N 1
ATOM 1179 C CA . ALA A 1 143 ? 2.273 -8.521 -8.392 1.00 98.25 143 ALA A CA 1
ATOM 1180 C C . ALA A 1 143 ? 1.075 -7.600 -8.660 1.00 98.25 143 ALA A C 1
ATOM 1182 O O . ALA A 1 143 ? -0.053 -8.093 -8.661 1.00 98.25 143 ALA A O 1
ATOM 1183 N N . GLU A 1 144 ? 1.315 -6.314 -8.936 1.00 98.38 144 GLU A N 1
ATOM 1184 C CA . GLU A 1 144 ? 0.278 -5.368 -9.368 1.00 98.38 144 GLU A CA 1
ATOM 1185 C C . GLU A 1 144 ? -0.418 -5.855 -10.643 1.00 98.38 144 GLU A C 1
ATOM 1187 O O . GLU A 1 144 ? -1.642 -5.920 -10.679 1.00 98.38 144 GLU A O 1
ATOM 1192 N N . LEU A 1 145 ? 0.346 -6.270 -11.661 1.00 98.62 145 LEU A N 1
ATOM 1193 C CA . LEU A 1 145 ? -0.199 -6.790 -12.917 1.00 98.62 145 LEU A CA 1
ATOM 1194 C C . LEU A 1 145 ? -1.080 -8.022 -12.679 1.00 98.62 145 LEU A C 1
ATOM 1196 O O . LEU A 1 145 ? -2.213 -8.080 -13.153 1.00 98.62 145 LEU A O 1
ATOM 1200 N N . ALA A 1 146 ? -0.577 -8.999 -11.923 1.00 98.62 146 ALA A N 1
ATOM 1201 C CA . ALA A 1 146 ? -1.318 -10.219 -11.625 1.00 98.62 146 ALA A CA 1
ATOM 1202 C C . ALA A 1 146 ? -2.591 -9.947 -10.807 1.00 98.62 146 ALA A C 1
ATOM 1204 O O . ALA A 1 146 ? -3.571 -10.676 -10.945 1.00 98.62 146 ALA A O 1
ATOM 1205 N N . PHE A 1 147 ? -2.578 -8.940 -9.933 1.00 98.69 147 PHE A N 1
ATOM 1206 C CA . PHE A 1 147 ? -3.758 -8.519 -9.184 1.00 98.69 147 PHE A CA 1
ATOM 1207 C C . PHE A 1 147 ? -4.754 -7.784 -10.083 1.00 98.69 147 PHE A C 1
ATOM 1209 O O . PHE A 1 147 ? -5.912 -8.177 -10.140 1.00 98.69 147 PHE A O 1
ATOM 1216 N N . GLY A 1 148 ? -4.294 -6.798 -10.857 1.00 98.56 148 GLY A N 1
ATOM 1217 C CA . GLY A 1 148 ? -5.128 -6.025 -11.775 1.00 98.56 148 GLY A CA 1
ATOM 1218 C C . GLY A 1 148 ? -5.859 -6.890 -12.799 1.00 98.56 148 GLY A C 1
ATOM 1219 O O . GLY A 1 148 ? -7.030 -6.652 -13.056 1.00 98.56 148 GLY A O 1
ATOM 1220 N N . LEU A 1 149 ? -5.219 -7.942 -13.321 1.00 98.62 149 LEU A N 1
ATOM 1221 C CA . LEU A 1 149 ? -5.858 -8.892 -14.245 1.00 98.62 149 LEU A CA 1
ATOM 1222 C C . LEU A 1 149 ? -7.016 -9.692 -13.624 1.00 98.62 149 LEU A C 1
ATOM 1224 O O . LEU A 1 149 ? -7.787 -10.293 -14.363 1.00 98.62 149 LEU A O 1
ATOM 1228 N N . ARG A 1 150 ? -7.122 -9.739 -12.290 1.00 98.44 150 ARG A N 1
ATOM 1229 C CA . ARG A 1 150 ? -8.219 -10.414 -11.581 1.00 98.44 150 ARG A CA 1
ATOM 1230 C C . ARG A 1 150 ? -9.371 -9.472 -11.236 1.00 98.44 150 ARG A C 1
ATOM 1232 O O . ARG A 1 150 ? -10.440 -9.964 -10.912 1.00 98.44 150 ARG A O 1
ATOM 1239 N N . LEU A 1 151 ? -9.158 -8.155 -11.273 1.00 98.19 151 LEU A N 1
ATOM 1240 C CA . LEU A 1 151 ? -10.159 -7.172 -10.862 1.00 98.19 151 LEU A CA 1
ATOM 1241 C C . LEU A 1 151 ? -11.176 -6.900 -11.980 1.00 98.19 151 LEU A C 1
ATOM 1243 O O . LEU A 1 151 ? -10.767 -6.769 -13.136 1.00 98.19 151 LEU A O 1
ATOM 1247 N N . PRO A 1 152 ? -12.462 -6.681 -11.647 1.00 95.25 152 PRO A N 1
ATOM 1248 C CA . PRO A 1 152 ? -13.490 -6.337 -12.630 1.00 95.25 152 PRO A CA 1
ATOM 1249 C C . PRO A 1 152 ? -13.187 -5.018 -13.362 1.00 95.25 152 PRO A C 1
ATOM 1251 O O . PRO A 1 152 ? -13.370 -4.938 -14.571 1.00 95.25 152 PRO A O 1
ATOM 1254 N N . ASN A 1 153 ? -12.626 -4.019 -12.666 1.00 96.44 153 ASN A N 1
ATOM 1255 C CA . ASN A 1 153 ? -12.238 -2.718 -13.238 1.00 96.44 153 ASN A CA 1
ATOM 1256 C C . ASN A 1 153 ? -10.714 -2.489 -13.197 1.00 96.44 153 ASN A C 1
ATOM 1258 O O . ASN A 1 153 ? -10.220 -1.383 -12.979 1.00 96.44 153 ASN A O 1
ATOM 1262 N N . GLY A 1 154 ? -9.928 -3.550 -13.401 1.00 97.44 154 GLY A N 1
ATOM 1263 C CA . GLY A 1 154 ? -8.471 -3.522 -13.237 1.00 97.44 154 GLY A CA 1
ATOM 1264 C C . GLY A 1 154 ? -7.665 -2.835 -14.345 1.00 97.44 154 GLY A C 1
ATOM 1265 O O . GLY A 1 154 ? -6.436 -2.806 -14.259 1.00 97.44 154 GLY A O 1
ATOM 1266 N N . ALA A 1 155 ? -8.300 -2.286 -15.386 1.00 98.31 155 ALA A N 1
ATOM 1267 C CA . ALA A 1 155 ? -7.617 -1.812 -16.595 1.00 98.31 155 ALA A CA 1
ATOM 1268 C C . ALA A 1 155 ? -6.507 -0.784 -16.306 1.00 98.31 155 ALA A C 1
ATOM 1270 O O . ALA A 1 155 ? -5.379 -0.944 -16.778 1.00 98.31 155 ALA A O 1
ATOM 1271 N N . ALA A 1 156 ? -6.782 0.218 -15.464 1.00 97.00 156 ALA A N 1
ATOM 1272 C CA . ALA A 1 156 ? -5.798 1.235 -15.085 1.00 97.00 156 ALA A CA 1
ATOM 1273 C C . ALA A 1 156 ? -4.605 0.644 -14.307 1.00 97.00 156 ALA A C 1
ATOM 1275 O O . ALA A 1 156 ? -3.460 1.066 -14.486 1.00 97.00 156 ALA A O 1
ATOM 1276 N N . VAL A 1 157 ? -4.854 -0.365 -13.463 1.00 97.94 157 VAL A N 1
ATOM 1277 C CA . VAL A 1 157 ? -3.806 -1.088 -12.726 1.00 97.94 157 VAL A CA 1
ATOM 1278 C C . VAL A 1 157 ? -2.924 -1.875 -13.693 1.00 97.94 157 VAL A C 1
ATOM 1280 O O . VAL A 1 157 ? -1.700 -1.760 -13.636 1.00 97.94 157 VAL A O 1
ATOM 1283 N N . VAL A 1 158 ? -3.540 -2.627 -14.609 1.00 98.62 158 VAL A N 1
ATOM 1284 C CA . VAL A 1 158 ? -2.846 -3.432 -15.623 1.00 98.62 158 VAL A CA 1
ATOM 1285 C C . VAL A 1 158 ? -1.997 -2.551 -16.534 1.00 98.62 158 VAL A C 1
ATOM 1287 O O . VAL A 1 158 ? -0.825 -2.859 -16.756 1.00 98.62 158 VAL A O 1
ATOM 1290 N N . GLN A 1 159 ? -2.557 -1.446 -17.032 1.00 98.00 159 GLN A N 1
ATOM 1291 C CA . GLN A 1 159 ? -1.852 -0.504 -17.899 1.00 98.00 159 GLN A CA 1
ATOM 1292 C C . GLN A 1 159 ? -0.620 0.075 -17.197 1.00 98.00 159 GLN A C 1
ATOM 1294 O O . GLN A 1 159 ? 0.483 -0.003 -17.739 1.00 98.00 159 GLN A O 1
ATOM 1299 N N . ARG A 1 160 ? -0.788 0.595 -15.973 1.00 95.06 160 ARG A N 1
ATOM 1300 C CA . ARG A 1 160 ? 0.315 1.146 -15.174 1.00 95.06 160 ARG A CA 1
ATOM 1301 C C . ARG A 1 160 ? 1.402 0.101 -14.924 1.00 95.06 160 ARG A C 1
ATOM 1303 O O . ARG A 1 160 ? 2.572 0.382 -15.157 1.00 95.06 160 ARG A O 1
ATOM 1310 N N . ALA A 1 161 ? 1.025 -1.104 -14.497 1.00 96.56 161 ALA A N 1
ATOM 1311 C CA . ALA A 1 161 ? 1.981 -2.164 -14.191 1.00 96.56 161 ALA A CA 1
ATOM 1312 C C . ALA A 1 161 ? 2.767 -2.617 -15.434 1.00 96.56 161 ALA A C 1
ATOM 1314 O O . ALA A 1 161 ? 3.983 -2.789 -15.358 1.00 96.56 161 ALA A O 1
ATOM 1315 N N . ARG A 1 162 ? 2.104 -2.758 -16.593 1.00 98.12 162 ARG A N 1
ATOM 1316 C CA . ARG A 1 162 ? 2.772 -3.071 -17.869 1.00 98.12 162 ARG A CA 1
ATOM 1317 C C . ARG A 1 162 ? 3.748 -1.974 -18.279 1.00 98.12 162 ARG A C 1
ATOM 1319 O O . ARG A 1 162 ? 4.886 -2.296 -18.596 1.00 98.12 162 ARG A O 1
ATOM 1326 N N . ALA A 1 163 ? 3.328 -0.710 -18.216 1.00 95.44 163 ALA A N 1
ATOM 1327 C CA . ALA A 1 163 ? 4.190 0.424 -18.538 1.00 95.44 163 ALA A CA 1
ATOM 1328 C C . ALA A 1 163 ? 5.428 0.478 -17.628 1.00 95.44 163 ALA A C 1
ATOM 1330 O O . ALA A 1 163 ? 6.535 0.687 -18.108 1.00 95.44 163 ALA A O 1
ATOM 1331 N N . SER A 1 164 ? 5.279 0.222 -16.325 1.00 92.56 164 SER A N 1
ATOM 1332 C CA . SER A 1 164 ? 6.423 0.178 -15.407 1.00 92.56 164 SER A CA 1
ATOM 1333 C C . SER A 1 164 ? 7.371 -0.993 -15.682 1.00 92.56 164 SER A C 1
ATOM 1335 O O . SER A 1 164 ? 8.575 -0.860 -15.495 1.00 92.56 164 SER A O 1
ATOM 1337 N N . LEU A 1 165 ? 6.864 -2.141 -16.140 1.00 96.31 165 LEU A N 1
ATOM 1338 C CA . LEU A 1 165 ? 7.700 -3.309 -16.433 1.00 96.31 165 LEU A CA 1
ATOM 1339 C C . LEU A 1 165 ? 8.602 -3.123 -17.660 1.00 96.31 165 LEU A C 1
ATOM 1341 O O . LEU A 1 165 ? 9.612 -3.819 -17.751 1.00 96.31 165 LEU A O 1
ATOM 1345 N N . THR A 1 166 ? 8.283 -2.192 -18.563 1.00 96.06 166 THR A N 1
ATOM 1346 C CA . THR A 1 166 ? 9.119 -1.869 -19.732 1.00 96.06 166 THR A CA 1
ATOM 1347 C C . THR A 1 166 ? 10.177 -0.803 -19.447 1.00 96.06 166 THR A C 1
ATOM 1349 O O . THR A 1 166 ? 10.982 -0.503 -20.323 1.00 96.06 166 THR A O 1
ATOM 1352 N N . LEU A 1 167 ? 10.176 -0.207 -18.251 1.00 93.56 167 LEU A N 1
ATOM 1353 C CA . LEU A 1 167 ? 11.144 0.817 -17.865 1.00 93.56 167 LEU A CA 1
ATOM 1354 C C . LEU A 1 167 ? 12.549 0.235 -17.668 1.00 93.56 167 LEU A C 1
ATOM 1356 O O . LEU A 1 167 ? 12.710 -0.955 -17.372 1.00 93.56 167 LEU A O 1
ATOM 1360 N N . SER A 1 168 ? 13.561 1.100 -17.791 1.00 94.00 168 SER A N 1
ATOM 1361 C CA . SER A 1 168 ? 14.940 0.794 -17.398 1.00 94.00 168 SER A CA 1
ATOM 1362 C C . SER A 1 168 ? 15.037 0.531 -15.889 1.00 94.00 168 SER A C 1
ATOM 1364 O O . SER A 1 168 ? 14.129 0.880 -15.133 1.00 94.00 168 SER A O 1
ATOM 1366 N N . ASP A 1 169 ? 16.141 -0.058 -15.427 1.00 92.25 169 ASP A N 1
ATOM 1367 C CA . ASP A 1 169 ? 16.348 -0.290 -13.991 1.00 92.25 169 ASP A CA 1
ATOM 1368 C C . ASP A 1 169 ? 16.370 1.018 -13.186 1.00 92.25 169 ASP A C 1
ATOM 1370 O O . ASP A 1 169 ? 15.792 1.079 -12.103 1.00 92.25 169 ASP A O 1
ATOM 1374 N N . ARG A 1 170 ? 16.934 2.094 -13.752 1.00 87.62 170 ARG A N 1
ATOM 1375 C CA . ARG A 1 170 ? 16.901 3.429 -13.138 1.00 87.62 170 ARG A CA 1
ATOM 1376 C C . ARG A 1 170 ? 15.480 3.989 -13.056 1.00 87.62 170 ARG A C 1
ATOM 1378 O O . ARG A 1 170 ? 15.130 4.653 -12.088 1.00 87.62 170 ARG A O 1
ATOM 1385 N N . ASP A 1 171 ? 14.661 3.745 -14.073 1.00 88.50 171 ASP A N 1
ATOM 1386 C CA . ASP A 1 171 ? 13.327 4.338 -14.163 1.00 88.50 171 ASP A CA 1
ATOM 1387 C C . ASP A 1 171 ? 12.261 3.567 -13.384 1.00 88.50 171 ASP A C 1
ATOM 1389 O O . ASP A 1 171 ? 11.303 4.185 -12.914 1.00 88.50 171 ASP A O 1
ATOM 1393 N N . VAL A 1 172 ? 12.409 2.243 -13.254 1.00 88.25 172 VAL A N 1
ATOM 1394 C CA . VAL A 1 172 ? 11.506 1.396 -12.459 1.00 88.25 172 VAL A CA 1
ATOM 1395 C C . VAL A 1 172 ? 11.766 1.547 -10.960 1.00 88.25 172 VAL A C 1
ATOM 1397 O O . VAL A 1 172 ? 10.827 1.445 -10.176 1.00 88.25 172 VAL A O 1
ATOM 1400 N N . ALA A 1 173 ? 13.016 1.836 -10.588 1.00 84.25 173 ALA A N 1
ATOM 1401 C CA . ALA A 1 173 ? 13.478 2.071 -9.227 1.00 84.25 173 ALA A CA 1
ATOM 1402 C C . ALA A 1 173 ? 14.211 3.422 -9.133 1.00 84.25 173 ALA A C 1
ATOM 1404 O O . ALA A 1 173 ? 15.437 3.449 -8.981 1.00 84.25 173 ALA A O 1
ATOM 1405 N N . PRO A 1 174 ? 13.492 4.554 -9.246 1.00 69.88 174 PRO A N 1
ATOM 1406 C CA . PRO A 1 174 ? 14.118 5.862 -9.133 1.00 69.88 174 PRO A CA 1
ATOM 1407 C C . PRO A 1 174 ? 14.731 6.019 -7.738 1.00 69.88 174 PRO A C 1
ATOM 1409 O O . PRO A 1 174 ? 14.082 5.762 -6.723 1.00 69.88 174 PRO A O 1
ATOM 1412 N N . LEU A 1 175 ? 15.990 6.453 -7.681 1.00 65.25 175 LEU A N 1
ATOM 1413 C CA . LEU A 1 175 ? 16.626 6.798 -6.411 1.00 65.25 175 LEU A CA 1
ATOM 1414 C C . LEU A 1 175 ? 15.911 8.016 -5.809 1.00 65.25 175 LEU A C 1
ATOM 1416 O O . LEU A 1 175 ? 15.379 8.843 -6.541 1.00 65.25 175 LEU A O 1
ATOM 1420 N N . ALA A 1 176 ? 15.906 8.157 -4.481 1.00 54.62 176 ALA A N 1
ATOM 1421 C CA . ALA A 1 176 ? 15.162 9.220 -3.791 1.00 54.62 176 ALA A CA 1
ATOM 1422 C C . ALA A 1 176 ? 15.447 10.645 -4.329 1.00 54.62 176 ALA A C 1
ATOM 1424 O O . ALA A 1 176 ? 14.534 11.461 -4.383 1.00 54.62 176 ALA A O 1
ATOM 1425 N N . GLY A 1 177 ? 16.666 10.918 -4.818 1.00 42.75 177 GLY A N 1
ATOM 1426 C CA . GLY A 1 177 ? 17.015 12.193 -5.467 1.00 42.75 177 GLY A CA 1
ATOM 1427 C C . GLY A 1 177 ? 16.445 12.393 -6.883 1.00 42.75 177 GLY A C 1
ATOM 1428 O O . GLY A 1 177 ? 16.335 13.524 -7.343 1.00 42.75 177 GLY A O 1
ATOM 1429 N N . ASP A 1 178 ? 16.034 11.324 -7.573 1.00 38.28 178 ASP A N 1
ATOM 1430 C CA . ASP A 1 178 ? 15.379 11.385 -8.890 1.00 38.28 178 ASP A CA 1
ATOM 1431 C C . ASP A 1 178 ? 13.852 11.642 -8.763 1.00 38.28 178 ASP A C 1
ATOM 1433 O O . ASP A 1 178 ? 13.211 12.082 -9.722 1.00 38.28 178 ASP A O 1
ATOM 1437 N N . ILE A 1 179 ? 13.248 11.392 -7.587 1.00 41.62 179 ILE A N 1
ATOM 1438 C CA . ILE A 1 179 ? 11.802 11.572 -7.330 1.00 41.62 179 ILE A CA 1
ATOM 1439 C C . ILE A 1 179 ? 11.441 13.060 -7.188 1.00 41.62 179 ILE A C 1
ATOM 1441 O O . ILE A 1 179 ? 10.420 13.490 -7.736 1.00 41.62 179 ILE A O 1
ATOM 1445 N N . GLU A 1 180 ? 12.303 13.866 -6.555 1.00 27.61 180 GLU A N 1
ATOM 1446 C CA . GLU A 1 180 ? 12.132 15.327 -6.441 1.00 27.61 180 GLU A CA 1
ATOM 1447 C C . GLU A 1 180 ? 12.001 16.017 -7.811 1.00 27.61 180 GLU A C 1
ATOM 1449 O O . GLU A 1 180 ? 11.271 16.997 -7.954 1.00 27.61 180 GLU A O 1
ATOM 1454 N N . LEU A 1 181 ? 12.634 15.473 -8.858 1.00 28.48 181 LEU A N 1
ATOM 1455 C CA . LEU A 1 181 ? 12.574 16.024 -10.216 1.00 28.48 181 LEU A CA 1
ATOM 1456 C C . LEU A 1 181 ? 11.294 15.648 -10.984 1.00 28.48 181 LEU A C 1
ATOM 1458 O O . LEU A 1 181 ? 10.926 16.349 -11.930 1.00 28.48 181 LEU A O 1
ATOM 1462 N N . ARG A 1 182 ? 10.596 14.569 -10.597 1.00 34.50 182 ARG A N 1
ATOM 1463 C CA . ARG A 1 182 ? 9.366 14.103 -11.273 1.00 34.50 182 ARG A CA 1
ATOM 1464 C C . ARG A 1 182 ? 8.089 14.696 -10.687 1.00 34.50 182 ARG A C 1
ATOM 1466 O O . ARG A 1 182 ? 7.087 14.789 -11.393 1.00 34.50 182 ARG A O 1
ATOM 1473 N N . VAL A 1 183 ? 8.123 15.161 -9.441 1.00 36.38 183 VAL A N 1
ATOM 1474 C CA . VAL A 1 183 ? 6.996 15.841 -8.789 1.00 36.38 183 VAL A CA 1
ATOM 1475 C C . VAL A 1 183 ? 7.192 17.349 -8.931 1.00 36.38 183 VAL A C 1
ATOM 1477 O O . VAL A 1 183 ? 7.381 18.084 -7.965 1.00 36.38 183 VAL A O 1
ATOM 1480 N N . ARG A 1 184 ? 7.145 17.855 -10.170 1.00 31.66 184 ARG A N 1
ATOM 1481 C CA . ARG A 1 184 ? 6.906 19.290 -10.355 1.00 31.66 184 ARG A CA 1
ATOM 1482 C C . ARG A 1 184 ? 5.492 19.577 -9.856 1.00 31.66 184 ARG A C 1
ATOM 1484 O O . ARG A 1 184 ? 4.524 19.176 -10.498 1.00 31.66 184 ARG A O 1
ATOM 1491 N N . ARG A 1 185 ? 5.395 20.273 -8.715 1.00 37.78 185 ARG A N 1
ATOM 1492 C CA . ARG A 1 185 ? 4.184 20.980 -8.262 1.00 37.78 185 ARG A CA 1
ATOM 1493 C C . ARG A 1 185 ? 3.466 21.565 -9.488 1.00 37.78 185 ARG A C 1
ATOM 1495 O O . ARG A 1 185 ? 4.130 22.283 -10.245 1.00 37.78 185 ARG A O 1
ATOM 1502 N N . PRO A 1 186 ? 2.150 21.363 -9.685 1.00 36.78 186 PRO A N 1
ATOM 1503 C CA . PRO A 1 186 ? 1.415 22.332 -10.476 1.00 36.78 186 PRO A CA 1
ATOM 1504 C C . PRO A 1 186 ? 1.617 23.676 -9.772 1.00 36.78 186 PRO A C 1
ATOM 1506 O O . PRO A 1 186 ? 1.288 23.832 -8.594 1.00 36.78 186 PRO A O 1
ATOM 1509 N N . ARG A 1 187 ? 2.273 24.621 -10.454 1.00 41.34 187 ARG A N 1
ATOM 1510 C CA . ARG A 1 187 ? 2.281 26.008 -9.995 1.00 41.34 187 ARG A CA 1
ATOM 1511 C C . ARG A 1 187 ? 0.812 26.410 -9.904 1.00 41.34 187 ARG A C 1
ATOM 1513 O O . ARG A 1 187 ? 0.078 26.233 -10.875 1.00 41.34 187 ARG A O 1
ATOM 1520 N N . GLY A 1 188 ? 0.395 26.887 -8.732 1.00 38.38 188 GLY A N 1
ATOM 1521 C CA . GLY A 1 188 ? -0.889 27.565 -8.587 1.00 38.38 188 GLY A CA 1
ATOM 1522 C C . GLY A 1 188 ? -1.010 28.696 -9.615 1.00 38.38 188 GLY A C 1
ATOM 1523 O O . GLY A 1 188 ? 0.005 29.099 -10.198 1.00 38.38 188 GLY A O 1
ATOM 1524 N N . PRO A 1 189 ? -2.235 29.175 -9.878 1.00 37.38 189 PRO A N 1
ATOM 1525 C CA . PRO A 1 189 ? -2.463 30.161 -10.921 1.00 37.38 189 PRO A CA 1
ATOM 1526 C C . PRO A 1 189 ? -1.585 31.387 -10.669 1.00 37.38 189 PRO A C 1
ATOM 1528 O O . PRO A 1 189 ? -1.513 31.903 -9.554 1.00 37.38 189 PRO A O 1
ATOM 1531 N N . VAL A 1 190 ? -0.873 31.795 -11.716 1.00 40.66 190 VAL A N 1
ATOM 1532 C CA . VAL A 1 190 ? -0.144 33.060 -11.749 1.00 40.66 190 VAL A CA 1
ATOM 1533 C C . VAL A 1 190 ? -1.216 34.147 -11.799 1.00 40.66 190 VAL A C 1
ATOM 1535 O O . VAL A 1 190 ? -2.030 34.140 -12.724 1.00 40.66 190 VAL A O 1
ATOM 1538 N N . GLY A 1 191 ? -1.276 34.975 -10.755 1.00 38.72 191 GLY A N 1
ATOM 1539 C CA . GLY A 1 191 ? -2.051 36.217 -10.765 1.00 38.72 191 GLY A CA 1
ATOM 1540 C C . GLY A 1 191 ? -1.428 37.261 -11.677 1.00 38.72 191 GLY A C 1
ATOM 1541 O O . GLY A 1 191 ? -0.208 37.151 -11.944 1.00 38.72 191 GLY A O 1
#

Foldseek 3Di:
DVVVCVVDVPVVVVVVVQVVQWDWDQALLFIETENDPCPQHDPVLLVVLQNLLVVLCCPQPVVLSVLCNVLAPHAYEDADQLDQWDQDQNRYTYGHSNNSRPDHSLVVNLSSQLSSLVSVVCPPNDDDDPVCQLVSLLVSLVSQLSSLVRDPNSPVSNVVSVVLNPDDSCSSRPDPVRSVVVRDDPPDDDD